Protein AF-A0AAQ1SV91-F1 (afdb_monomer)

Solvent-accessible surface area (backbone atoms only — not comparable to full-atom values): 17313 Å² total; per-residue (Å²): 134,85,79,77,82,72,74,64,71,85,60,53,56,64,49,52,52,48,54,51,50,51,53,49,47,46,50,62,54,36,68,73,38,72,86,43,64,68,60,45,52,54,50,52,50,51,52,52,51,48,51,53,51,47,49,52,59,77,58,44,60,65,64,49,72,47,78,49,74,42,60,30,44,36,39,36,35,86,90,54,45,48,48,70,43,46,67,42,98,65,75,50,65,47,52,71,77,38,30,65,57,50,19,52,24,26,50,55,44,40,50,73,67,35,87,89,74,72,95,57,84,48,81,66,42,70,67,44,66,64,48,48,43,42,23,49,46,34,44,50,52,51,46,51,54,41,36,36,30,59,78,54,22,23,70,79,54,47,74,41,83,50,96,94,39,77,46,74,52,63,48,44,47,80,88,61,34,78,80,35,26,62,47,40,32,65,53,51,42,61,59,57,48,83,48,56,76,71,73,62,66,63,81,52,82,94,51,50,57,21,37,29,38,57,49,70,47,45,83,48,61,63,87,76,34,40,35,42,37,35,84,48,38,39,42,32,36,33,68,48,65,52,91,60,74,48,58,29,42,81,44,75,42,98,86,74,47,77,43,75,44,79,78,71,102,82,60,39,42,30,41,44,31,31,43,40,36,42,37,37,38,38,35,95,35,66,88,43,88,62,41,63,60,54,54,52,44,53,52,51,50,53,50,48,50,43,42,56,32,71

Nearest PDB structures (foldseek):
  4ktp-assembly1_B  TM=2.251E-01  e=5.579E-01  [Bacillus] selenitireducens MLS10
  9gs9-assembly1_A  TM=1.435E-01  e=1.182E+00  Pseudoalteromonas
  3pfo-assembly1_B  TM=3.142E-01  e=9.457E+00  Rhodopseudomonas palustris CGA009

Mean predicted aligned error: 13.84 Å

Organism: NCBI:txid2078786

pLDDT: mean 73.51, std 16.71, range [27.75, 96.88]

Sequence (310 aa):
MKSIFLPPMPFLLPLFAILIGIAWACYEIVVKNLNSKDIAFSFAALAAAFVMFYLNVCLGLEEKKKEESIKLHMTISNDCVIDVFSLLPFKSKFIIFNREALSLACIQTLAKYSDGSKVLIPENALNEDDGLADATKFFLLNCIFGYWLDDYADWQMKKKLYKGSYLSSFRNSKDDKSDDTFISKDEIDRVIGNFGKGFSLSDKVRMTKGLTLPPNTTLSMSGDKVSLENPFVKFEFSIDVANSLEVAYPEVCKDGKVMFHLGHEHSNLNYEANIDITITMKRERQGSIEYAKYEEWTNRLVEFFKSGFE

Foldseek 3Di:
DDPPPDDPPVVVVVVVVVVVVLVVCCCVQCVVPVVDVVSNVVSVVVVVVVVVVVCCVVLVLPWDKDKDKAKWKWWQAPVQFIDTDFLDPDAQPLCVVCRVQLSVQLLVQLVVQPDPDDSGSPPVSLVPVPSNQLSVLLSVLCSLQSSCQQPVQELPWDWDDDPNDTDTDHPQDPVSLVQWDWQFQVNSCVQSVVSGPRDGPCPDPNTRRTHGHGHQWDWHDDPQKTWTDDPFKIKIKGKAWDSPFAQWAWDQDPVRDTDTHHDDDRGITMTMIMIMMMMITDSVCPPPPCNVSVVVSVVVSVVVCNRNGD

Radius of gyration: 27.59 Å; Cα contacts (8 Å, |Δi|>4): 447; chains: 1; bounding box: 68×48×82 Å

Structure (mmCIF, N/CA/C/O backbone):
data_AF-A0AAQ1SV91-F1
#
_entry.id   AF-A0AAQ1SV91-F1
#
loop_
_atom_site.group_PDB
_atom_site.id
_atom_site.type_symbol
_atom_site.label_atom_id
_atom_site.label_alt_id
_atom_site.label_comp_id
_atom_site.label_asym_id
_atom_site.label_entity_id
_atom_site.label_seq_id
_atom_site.pdbx_PDB_ins_code
_atom_site.Cartn_x
_atom_site.Cartn_y
_atom_site.Cartn_z
_atom_site.occupancy
_atom_site.B_iso_or_equiv
_atom_site.auth_seq_id
_atom_site.auth_comp_id
_atom_site.auth_asym_id
_atom_site.auth_atom_id
_atom_site.pdbx_PDB_model_num
ATOM 1 N N . MET A 1 1 ? -9.765 -19.114 22.087 1.00 32.84 1 MET A N 1
ATOM 2 C CA . MET A 1 1 ? -9.812 -18.670 23.499 1.00 32.84 1 MET A CA 1
ATOM 3 C C . MET A 1 1 ? -9.292 -17.244 23.547 1.00 32.84 1 MET A C 1
ATOM 5 O O . MET A 1 1 ? -8.138 -17.038 23.209 1.00 32.84 1 MET A O 1
ATOM 9 N N . LYS A 1 2 ? -10.151 -16.261 23.847 1.00 29.36 2 LYS A N 1
ATOM 10 C CA . LYS A 1 2 ? -9.746 -14.853 23.976 1.00 29.36 2 LYS A CA 1
ATOM 11 C C . LYS A 1 2 ? -9.000 -14.690 25.302 1.00 29.36 2 LYS A C 1
ATOM 13 O O . LYS A 1 2 ? -9.603 -14.907 26.349 1.00 29.36 2 LYS A O 1
ATOM 18 N N . SER A 1 3 ? -7.716 -14.339 25.261 1.00 27.75 3 SER A N 1
ATOM 19 C CA . SER A 1 3 ? -7.005 -13.876 26.453 1.00 27.75 3 SER A CA 1
ATOM 20 C C . SER A 1 3 ? -7.588 -12.521 26.839 1.00 27.75 3 SER A C 1
ATOM 22 O O . SER A 1 3 ? -7.429 -11.536 26.118 1.00 27.75 3 SER A O 1
ATOM 24 N N . ILE A 1 4 ? -8.314 -12.489 27.951 1.00 34.78 4 ILE A N 1
ATOM 25 C CA . ILE A 1 4 ? -8.696 -11.248 28.615 1.00 34.78 4 ILE A CA 1
ATOM 26 C C . ILE A 1 4 ? -7.380 -10.596 29.035 1.00 34.78 4 ILE A C 1
ATOM 28 O O . ILE A 1 4 ? -6.639 -11.163 29.836 1.00 34.78 4 ILE A O 1
ATOM 32 N N . PHE A 1 5 ? -7.056 -9.458 28.426 1.00 38.19 5 PHE A N 1
ATOM 33 C CA . PHE A 1 5 ? -5.897 -8.658 28.795 1.00 38.19 5 PHE A CA 1
ATOM 34 C C . PHE A 1 5 ? -6.179 -8.105 30.198 1.00 38.19 5 PHE A C 1
ATOM 36 O O . PHE A 1 5 ? -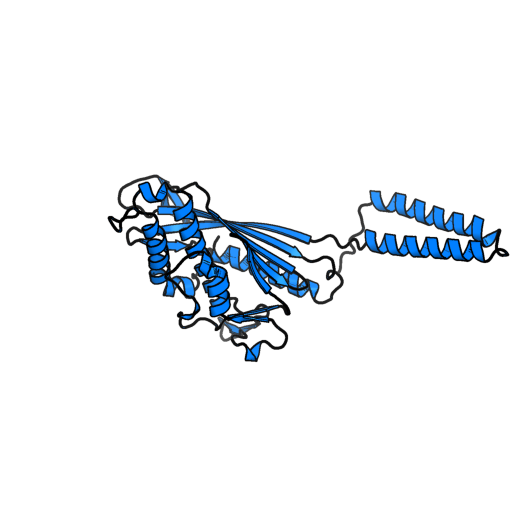6.915 -7.136 30.364 1.00 38.19 5 PHE A O 1
ATOM 43 N N . LEU A 1 6 ? -5.698 -8.805 31.226 1.00 40.69 6 LEU A N 1
ATOM 44 C CA . LEU A 1 6 ? -5.700 -8.289 32.588 1.00 40.69 6 LEU A CA 1
ATOM 45 C C . LEU A 1 6 ? -4.710 -7.118 32.617 1.00 40.69 6 LEU A C 1
ATOM 47 O O . LEU A 1 6 ? -3.558 -7.309 32.220 1.00 40.69 6 LEU A O 1
ATOM 51 N N . PRO A 1 7 ? -5.128 -5.915 33.049 1.00 44.69 7 PRO A N 1
ATOM 52 C CA . PRO A 1 7 ? -4.202 -4.805 33.201 1.00 44.69 7 PRO A CA 1
ATOM 53 C C . PRO A 1 7 ? -3.078 -5.207 34.172 1.00 44.69 7 PRO A C 1
ATOM 55 O O . PRO A 1 7 ? -3.299 -6.042 35.057 1.00 44.69 7 PRO A O 1
ATOM 58 N N . PRO A 1 8 ? -1.867 -4.645 34.026 1.00 46.38 8 PRO A N 1
ATOM 59 C CA . PRO A 1 8 ? -0.744 -4.990 34.886 1.00 46.38 8 PRO A CA 1
ATOM 60 C C . PRO A 1 8 ? -1.126 -4.803 36.366 1.00 46.38 8 PRO A C 1
ATOM 62 O O . PRO A 1 8 ? -1.661 -3.765 36.750 1.00 46.38 8 PRO A O 1
ATOM 65 N N . MET A 1 9 ? -0.829 -5.810 37.200 1.00 48.88 9 MET A N 1
ATOM 66 C CA . MET A 1 9 ? -1.046 -5.852 38.663 1.00 48.88 9 MET A CA 1
ATOM 67 C C . MET A 1 9 ? -0.896 -4.512 39.424 1.00 48.88 9 MET A C 1
ATOM 69 O O . MET A 1 9 ? -1.748 -4.243 40.275 1.00 48.88 9 MET A O 1
ATOM 73 N N . PRO A 1 10 ? 0.100 -3.637 39.150 1.00 51.91 10 PRO A N 1
ATOM 74 C CA . PRO A 1 10 ? 0.213 -2.339 39.829 1.00 51.91 10 PRO A CA 1
ATOM 75 C C . PRO A 1 10 ? -0.965 -1.368 39.609 1.00 51.91 10 PRO A C 1
ATOM 77 O O . PRO A 1 10 ? -1.131 -0.450 40.406 1.00 51.91 10 PRO A O 1
ATOM 80 N N . PHE A 1 11 ? -1.808 -1.567 38.590 1.00 54.25 11 PHE A N 1
ATOM 81 C CA . PHE A 1 11 ? -2.983 -0.723 38.316 1.00 54.25 11 PHE A CA 1
ATOM 82 C C . PHE A 1 11 ? -4.257 -1.179 39.048 1.00 54.25 11 PHE A C 1
ATOM 84 O O . PHE A 1 11 ? -5.131 -0.366 39.342 1.00 54.25 11 PHE A O 1
ATOM 91 N N . LEU A 1 12 ? -4.375 -2.472 39.371 1.00 57.78 12 LEU A N 1
ATOM 92 C CA . LEU A 1 12 ? -5.574 -3.042 40.004 1.00 57.78 12 LEU A CA 1
ATOM 93 C C . LEU A 1 12 ? -5.696 -2.654 41.482 1.00 57.78 12 LEU A C 1
ATOM 95 O O . LEU A 1 12 ? -6.795 -2.444 41.987 1.00 57.78 12 LEU A O 1
ATOM 99 N N . LEU A 1 13 ? -4.567 -2.530 42.176 1.00 64.12 13 LEU A N 1
ATOM 100 C CA . LEU A 1 13 ? -4.508 -2.256 43.611 1.00 64.12 13 LEU A CA 1
ATOM 101 C C . LEU A 1 13 ? -5.056 -0.865 44.007 1.00 64.12 13 LEU A C 1
ATOM 103 O O . LEU A 1 13 ? -5.928 -0.812 44.880 1.00 64.12 13 LEU A O 1
ATOM 107 N N . PRO A 1 14 ? -4.656 0.254 43.362 1.00 67.44 14 PRO A N 1
ATOM 108 C CA . PRO A 1 14 ? -5.281 1.555 43.615 1.00 67.44 14 PRO A CA 1
ATOM 109 C C . PRO A 1 14 ? -6.756 1.583 43.190 1.00 67.44 14 PRO A C 1
ATOM 111 O O . PRO A 1 14 ? -7.565 2.261 43.819 1.00 67.44 14 PRO A O 1
ATOM 114 N N . LEU A 1 15 ? -7.141 0.801 42.179 1.00 64.00 15 LEU A N 1
ATOM 115 C CA . LEU A 1 15 ? -8.523 0.717 41.715 1.00 64.00 15 LEU A CA 1
ATOM 116 C C . LEU A 1 15 ? -9.452 0.046 42.737 1.00 64.00 15 LEU A C 1
ATOM 118 O O . LEU A 1 15 ? -10.528 0.564 43.034 1.00 64.00 15 LEU A O 1
ATOM 122 N N . PHE A 1 16 ? -9.024 -1.081 43.312 1.00 71.31 16 PHE A N 1
ATOM 123 C CA . PHE A 1 16 ? -9.746 -1.743 44.400 1.00 71.31 16 PHE A CA 1
ATOM 124 C C . PHE A 1 16 ? -9.859 -0.836 45.625 1.00 71.31 16 PHE A C 1
ATOM 126 O O . PHE A 1 16 ? -10.928 -0.768 46.226 1.00 71.31 16 PHE A O 1
ATOM 133 N N . ALA A 1 17 ? -8.802 -0.091 45.959 1.00 74.38 17 ALA A N 1
ATOM 134 C CA . ALA A 1 17 ? -8.839 0.880 47.050 1.00 74.38 17 ALA A CA 1
ATOM 135 C C . ALA A 1 17 ? -9.876 1.992 46.803 1.00 74.38 17 ALA A C 1
ATOM 137 O O . ALA A 1 17 ? -10.620 2.344 47.718 1.00 74.38 17 ALA A O 1
ATOM 138 N N . ILE A 1 18 ? -9.988 2.497 45.568 1.00 74.12 18 ILE A N 1
ATOM 139 C CA . ILE A 1 18 ? -10.999 3.500 45.200 1.00 74.12 18 ILE A CA 1
ATOM 140 C C . ILE A 1 18 ? -12.412 2.906 45.234 1.00 74.12 18 ILE A C 1
ATOM 142 O O . ILE A 1 18 ? -13.310 3.532 45.787 1.00 74.12 18 ILE A O 1
ATOM 146 N N . LEU A 1 19 ? -12.628 1.694 44.712 1.00 74.38 19 LEU A N 1
ATOM 147 C CA . LEU A 1 19 ? -13.938 1.025 44.754 1.00 74.38 19 LEU A CA 1
ATOM 148 C C . LEU A 1 19 ? -14.402 0.748 46.188 1.00 74.38 19 LEU A C 1
ATOM 150 O O . LEU A 1 19 ? -15.566 0.982 46.512 1.00 74.38 19 LEU A O 1
ATOM 154 N N . ILE A 1 20 ? -13.494 0.302 47.057 1.00 77.62 20 ILE A N 1
ATOM 155 C CA . ILE A 1 20 ? -13.762 0.123 48.489 1.00 77.62 20 ILE A CA 1
ATOM 156 C C . ILE A 1 20 ? -14.054 1.477 49.140 1.00 77.62 20 ILE A C 1
ATOM 158 O O . ILE A 1 20 ? -15.008 1.584 49.906 1.00 77.62 20 ILE A O 1
ATOM 162 N N . GLY A 1 21 ? -13.297 2.523 48.797 1.00 77.75 21 GLY A N 1
ATOM 163 C CA . GLY A 1 21 ? -13.539 3.888 49.264 1.00 77.75 21 GLY A CA 1
ATOM 164 C C . GLY A 1 21 ? -14.914 4.422 48.856 1.00 77.75 21 GLY A C 1
ATOM 165 O O . GLY A 1 21 ? -15.621 4.981 49.691 1.00 77.75 21 GLY A O 1
ATOM 166 N N . ILE A 1 22 ? -15.340 4.188 47.612 1.00 75.44 22 ILE A N 1
ATOM 167 C CA . ILE A 1 22 ? -16.676 4.548 47.113 1.00 75.44 22 ILE A CA 1
ATOM 168 C C . ILE A 1 22 ? -17.749 3.735 47.843 1.00 75.44 22 ILE A C 1
ATOM 170 O O . ILE A 1 22 ? -18.729 4.312 48.300 1.00 75.44 22 ILE A O 1
ATOM 174 N N . ALA A 1 23 ? -17.581 2.421 48.007 1.00 72.94 23 ALA A N 1
ATOM 175 C CA . ALA A 1 23 ? -18.541 1.584 48.730 1.00 72.94 23 ALA A CA 1
ATOM 176 C C . ALA A 1 23 ? -18.684 2.009 50.203 1.00 72.94 23 ALA A C 1
ATOM 178 O O . ALA A 1 23 ? -19.795 2.068 50.733 1.00 72.94 23 ALA A O 1
ATOM 179 N N . TRP A 1 24 ? -17.572 2.364 50.845 1.00 77.38 24 TRP A N 1
ATOM 180 C CA . TRP A 1 24 ? -17.547 2.848 52.220 1.00 77.38 24 TRP A CA 1
ATOM 181 C C . TRP A 1 24 ? -18.188 4.234 52.352 1.00 77.38 24 TRP A C 1
ATOM 183 O O . TRP A 1 24 ? -19.030 4.439 53.224 1.00 77.38 24 TRP A O 1
ATOM 193 N N . ALA A 1 25 ? -17.889 5.151 51.428 1.00 69.50 25 ALA A N 1
ATOM 194 C CA . ALA A 1 25 ? -18.552 6.450 51.335 1.00 69.50 25 ALA A CA 1
ATOM 195 C C . ALA A 1 25 ? -20.061 6.307 51.075 1.00 69.50 25 ALA A C 1
ATOM 197 O O . ALA A 1 25 ? -20.854 7.036 51.661 1.00 69.50 25 ALA A O 1
ATOM 198 N N . CYS A 1 26 ? -20.472 5.333 50.259 1.00 66.94 26 CYS A N 1
ATOM 199 C CA . CYS A 1 26 ? -21.875 5.015 49.994 1.00 66.94 26 CYS A CA 1
ATOM 200 C C . CYS A 1 26 ? -22.596 4.581 51.280 1.00 66.94 26 CYS A C 1
ATOM 202 O O . CYS A 1 26 ? -23.669 5.091 51.599 1.00 66.94 26 CYS A O 1
ATOM 204 N N . TYR A 1 27 ? -21.976 3.694 52.064 1.00 68.25 27 TYR A N 1
ATOM 205 C CA . TYR A 1 27 ? -22.509 3.261 53.356 1.00 68.25 27 TYR A CA 1
ATOM 206 C C . TYR A 1 27 ? -22.605 4.425 54.355 1.00 68.25 27 TYR A C 1
ATOM 208 O O . TYR A 1 27 ? -23.660 4.659 54.938 1.00 68.25 27 TYR A O 1
ATOM 216 N N . GLU A 1 28 ? -21.538 5.203 54.521 1.00 71.56 28 GLU A N 1
ATOM 217 C CA . GLU A 1 28 ? -21.496 6.295 55.500 1.00 71.56 28 GLU A CA 1
ATOM 218 C C . GLU A 1 28 ? -22.405 7.476 55.137 1.00 71.56 28 GLU A C 1
ATOM 220 O O . GLU A 1 28 ? -23.044 8.053 56.014 1.00 71.56 28 GLU A O 1
ATOM 225 N N . ILE A 1 29 ? -22.507 7.828 53.855 1.00 65.69 29 ILE A N 1
ATOM 226 C CA . ILE A 1 29 ? -23.248 9.012 53.413 1.00 65.69 29 ILE A CA 1
ATOM 227 C C . ILE A 1 29 ? -24.713 8.679 53.134 1.00 65.69 29 ILE A C 1
ATOM 229 O O . ILE A 1 29 ? -25.588 9.418 53.581 1.00 65.69 29 ILE A O 1
ATOM 233 N N . VAL A 1 30 ? -25.008 7.583 52.428 1.00 62.97 30 VAL A N 1
ATOM 234 C CA . VAL A 1 30 ? -26.374 7.278 51.972 1.00 62.97 30 VAL A CA 1
ATOM 235 C C . VAL A 1 30 ? -27.178 6.569 53.058 1.00 62.97 30 VAL A C 1
ATOM 237 O O . VAL A 1 30 ? -28.307 6.972 53.319 1.00 62.97 30 VAL A O 1
ATOM 240 N N . VAL A 1 31 ? -26.612 5.568 53.746 1.00 64.19 31 VAL A N 1
ATOM 241 C CA . VAL A 1 31 ? -27.356 4.789 54.762 1.00 64.19 31 VAL A CA 1
ATOM 242 C C . VAL A 1 31 ? -27.627 5.625 56.013 1.00 64.19 31 VAL A C 1
ATOM 244 O O . VAL A 1 31 ? -28.718 5.546 56.575 1.00 64.19 31 VAL A O 1
ATOM 247 N N . LYS A 1 32 ? -26.686 6.482 56.429 1.00 67.12 32 LYS A N 1
ATOM 248 C CA . LYS A 1 32 ? -26.892 7.365 57.591 1.00 67.12 32 LYS A CA 1
ATOM 249 C C . LYS A 1 32 ? -27.739 8.605 57.285 1.00 67.12 32 LYS A C 1
ATOM 251 O O . LYS A 1 32 ? -28.284 9.184 58.218 1.00 67.12 32 LYS A O 1
ATOM 256 N N . ASN A 1 33 ? -27.902 8.987 56.013 1.00 64.81 33 ASN A N 1
ATOM 257 C CA . ASN A 1 33 ? -28.696 10.155 55.599 1.00 64.81 33 ASN A CA 1
ATOM 258 C C . ASN A 1 33 ? -29.851 9.798 54.648 1.00 64.81 33 ASN A C 1
ATOM 260 O O . ASN A 1 33 ? -30.216 10.606 53.796 1.00 64.81 33 ASN A O 1
ATOM 264 N N . LEU A 1 34 ? -30.470 8.622 54.821 1.00 59.84 34 LEU A N 1
ATOM 265 C CA . LEU A 1 34 ? -31.587 8.109 54.004 1.00 59.84 34 LEU A CA 1
ATOM 266 C C . LEU A 1 34 ? -32.769 9.090 53.831 1.00 59.84 34 LEU A C 1
ATOM 268 O O . LEU A 1 34 ? -33.522 8.979 52.867 1.00 59.84 34 LEU A O 1
ATOM 272 N N . ASN A 1 35 ? -32.919 10.071 54.727 1.00 60.66 35 ASN A N 1
ATOM 273 C CA . ASN A 1 35 ? -33.948 11.112 54.636 1.00 60.66 35 ASN A CA 1
ATOM 274 C C . ASN A 1 35 ? -33.603 12.283 53.696 1.00 60.66 35 ASN A C 1
ATOM 276 O O . ASN A 1 35 ? -34.489 13.078 53.385 1.00 60.66 35 ASN A O 1
ATOM 280 N N . SER A 1 36 ? -32.360 12.405 53.224 1.00 66.56 36 SER A N 1
ATOM 281 C CA . SER A 1 36 ? -31.918 13.510 52.366 1.00 66.56 36 SER A CA 1
ATOM 282 C C . SER A 1 36 ? -31.723 13.034 50.926 1.00 66.56 36 SER A C 1
ATOM 284 O O . SER A 1 36 ? -30.657 12.557 50.532 1.00 66.56 36 SER A O 1
ATOM 286 N N . LYS A 1 37 ? -32.795 13.134 50.131 1.00 64.75 37 LYS A N 1
ATOM 287 C CA . LYS A 1 37 ? -32.853 12.631 48.745 1.00 64.75 37 LYS A CA 1
ATOM 288 C C . LYS A 1 37 ? -31.759 13.228 47.850 1.00 64.75 37 LYS A C 1
ATOM 290 O O . LYS A 1 37 ? -31.192 12.507 47.033 1.00 64.75 37 LYS A O 1
ATOM 295 N N . ASP A 1 38 ? -31.411 14.497 48.050 1.00 68.94 38 ASP A N 1
ATOM 296 C CA . ASP A 1 38 ? -30.420 15.209 47.230 1.00 68.94 38 ASP A CA 1
ATOM 297 C C . ASP A 1 38 ? -29.003 14.633 47.377 1.00 68.94 38 ASP A C 1
ATOM 299 O O . ASP A 1 38 ? -28.237 14.574 46.410 1.00 68.94 38 ASP A O 1
ATOM 303 N N . ILE A 1 39 ? -28.670 14.136 48.572 1.00 69.38 39 ILE A N 1
ATOM 304 C CA . ILE A 1 39 ? -27.376 13.510 48.864 1.00 69.38 39 ILE A CA 1
ATOM 305 C C . ILE A 1 39 ? -27.267 12.160 48.146 1.00 69.38 39 ILE A C 1
ATOM 307 O O . ILE A 1 39 ? -26.249 11.870 47.514 1.00 69.38 39 ILE A O 1
ATOM 311 N N . ALA A 1 40 ? -28.331 11.354 48.186 1.00 68.56 40 ALA A N 1
ATOM 312 C CA . ALA A 1 40 ? -28.371 10.061 47.508 1.00 68.56 40 ALA A CA 1
ATOM 313 C C . ALA A 1 40 ? -28.277 10.208 45.976 1.00 68.56 40 ALA A C 1
ATOM 315 O O . ALA A 1 40 ? -27.521 9.474 45.337 1.00 68.56 40 ALA A O 1
ATOM 316 N N . PHE A 1 41 ? -28.979 11.184 45.386 1.00 70.31 41 PHE A N 1
ATOM 317 C CA . PHE A 1 41 ? -28.903 11.459 43.945 1.00 70.31 41 PHE A CA 1
ATOM 318 C C . PHE A 1 41 ? -27.523 11.962 43.508 1.00 70.31 41 PHE A C 1
ATOM 320 O O . PHE A 1 41 ? -26.987 11.478 42.510 1.00 70.31 41 PHE A O 1
ATOM 327 N N . SER A 1 42 ? -26.917 12.880 44.267 1.00 75.62 42 SER A N 1
ATOM 328 C CA . SER A 1 42 ? -25.574 13.399 43.968 1.00 75.62 42 SER A CA 1
ATOM 329 C C . SER A 1 42 ? -24.512 12.298 44.031 1.00 75.62 42 SER A C 1
ATOM 331 O O . SER A 1 42 ? -23.625 12.228 43.180 1.00 75.62 42 SER A O 1
ATOM 333 N N . PHE A 1 43 ? -24.631 11.387 45.001 1.00 74.50 43 PHE A N 1
ATOM 334 C CA . PHE A 1 43 ? -23.734 10.243 45.125 1.00 74.50 43 PHE A CA 1
ATOM 335 C C . PHE A 1 43 ? -23.914 9.230 43.983 1.00 74.50 43 PHE A C 1
ATOM 337 O O . PHE A 1 43 ? -22.930 8.762 43.409 1.00 74.50 43 PHE A O 1
ATOM 344 N N . ALA A 1 44 ? -25.157 8.922 43.601 1.00 74.56 44 ALA A N 1
ATOM 345 C CA . ALA A 1 44 ? -25.438 8.046 42.463 1.00 74.56 44 ALA A CA 1
ATOM 346 C C . ALA A 1 44 ? -24.872 8.613 41.147 1.00 74.56 44 ALA A C 1
ATOM 348 O O . ALA A 1 44 ? -24.297 7.868 40.352 1.00 74.56 44 ALA A O 1
ATOM 349 N N . ALA A 1 45 ? -24.969 9.930 40.942 1.00 79.62 45 ALA A N 1
ATOM 350 C CA . ALA A 1 45 ? -24.369 10.606 39.793 1.00 79.62 45 ALA A CA 1
ATOM 351 C C . ALA A 1 45 ? -22.834 10.502 39.793 1.00 79.62 45 ALA A C 1
ATOM 353 O O . ALA A 1 45 ? -22.240 10.209 38.755 1.00 79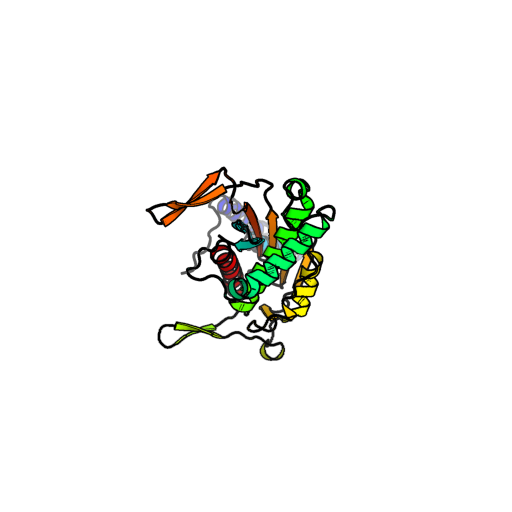.62 45 ALA A O 1
ATOM 354 N N . LEU A 1 46 ? -22.191 10.672 40.953 1.00 81.31 46 LEU A N 1
ATOM 355 C CA . LEU A 1 46 ? -20.742 10.511 41.102 1.00 81.31 46 LEU A CA 1
ATOM 356 C C . LEU A 1 46 ? -20.290 9.078 40.784 1.00 81.31 46 LEU A C 1
ATOM 358 O O . LEU A 1 46 ? -19.320 8.884 40.051 1.00 81.31 46 LEU A O 1
ATOM 362 N N . ALA A 1 47 ? -21.014 8.073 41.283 1.00 78.44 47 ALA A N 1
ATOM 363 C CA . ALA A 1 47 ? -20.732 6.670 40.995 1.00 78.44 47 ALA A CA 1
ATOM 364 C C . ALA A 1 47 ? -20.884 6.354 39.496 1.00 78.44 47 ALA A C 1
ATOM 366 O O . ALA A 1 47 ? -20.016 5.705 38.914 1.00 78.44 47 ALA A O 1
ATOM 367 N N . ALA A 1 48 ? -21.939 6.857 38.847 1.00 80.31 48 ALA A N 1
ATOM 368 C CA . ALA A 1 48 ? -22.143 6.692 37.408 1.00 80.31 48 ALA A CA 1
ATOM 369 C C . ALA A 1 48 ? -21.031 7.363 36.581 1.00 80.31 48 ALA A C 1
ATOM 371 O O . ALA A 1 48 ? -20.503 6.752 35.651 1.00 80.31 48 ALA A O 1
ATOM 372 N N . ALA A 1 49 ? -20.629 8.586 36.942 1.00 83.44 49 ALA A N 1
ATOM 373 C CA . ALA A 1 49 ? -19.522 9.290 36.297 1.00 83.44 49 ALA A CA 1
ATOM 374 C C . ALA A 1 49 ? -18.196 8.528 36.448 1.00 83.44 49 ALA A C 1
ATOM 376 O O . ALA A 1 49 ? -17.444 8.403 35.483 1.00 83.44 49 ALA A O 1
ATOM 377 N N . PHE A 1 50 ? -17.939 7.958 37.629 1.00 80.81 50 PHE A N 1
ATOM 378 C CA . PHE A 1 50 ? -16.754 7.140 37.873 1.00 80.81 50 PHE A CA 1
ATOM 379 C C . PHE A 1 50 ? -16.753 5.863 37.029 1.00 80.81 50 PHE A C 1
ATOM 381 O O . PHE A 1 50 ? -15.740 5.548 36.415 1.00 80.81 50 PHE A O 1
ATOM 388 N N . VAL A 1 51 ? -17.884 5.155 36.933 1.00 78.88 51 VAL A N 1
ATOM 389 C CA . VAL A 1 51 ? -18.015 3.964 36.073 1.00 78.88 51 VAL A CA 1
ATOM 390 C C . VAL A 1 51 ? -17.802 4.321 34.603 1.00 78.88 51 VAL A C 1
ATOM 392 O O . VAL A 1 51 ? -17.091 3.604 33.905 1.00 78.88 51 VAL A O 1
ATOM 395 N N . MET A 1 52 ? -18.355 5.441 34.132 1.00 77.25 52 MET A N 1
ATOM 396 C CA . MET A 1 52 ? -18.147 5.916 32.760 1.00 77.25 52 MET A CA 1
ATOM 397 C C . MET A 1 52 ? -16.682 6.267 32.491 1.00 77.25 52 MET A C 1
ATOM 399 O O . MET A 1 52 ? -16.132 5.857 31.472 1.00 77.25 52 MET A O 1
ATOM 403 N N . PHE A 1 53 ? -16.025 6.976 33.410 1.00 77.94 53 PHE A N 1
ATOM 404 C CA . PHE A 1 53 ? -14.603 7.295 33.298 1.00 77.94 53 PHE A CA 1
ATOM 405 C C . PHE A 1 53 ? -13.738 6.031 33.351 1.00 77.94 53 PHE A C 1
ATOM 407 O O . PHE A 1 53 ? -12.813 5.885 32.562 1.00 77.94 53 PHE A O 1
ATOM 414 N N . TYR A 1 54 ? -14.076 5.081 34.221 1.00 71.94 54 TYR A N 1
ATOM 415 C CA . TYR A 1 54 ? -13.402 3.793 34.329 1.00 71.94 54 TYR A CA 1
ATOM 416 C C . TYR A 1 54 ? -13.532 2.967 33.053 1.00 71.94 54 TYR A C 1
ATOM 418 O O . TYR A 1 54 ? -12.529 2.476 32.548 1.00 71.94 54 TYR A O 1
ATOM 426 N N . LEU A 1 55 ? -14.739 2.849 32.497 1.00 69.25 55 LEU A N 1
ATOM 427 C CA . LEU A 1 55 ? -14.944 2.203 31.205 1.00 69.25 55 LEU A CA 1
ATOM 428 C C . LEU A 1 55 ? -14.135 2.913 30.124 1.00 69.25 55 LEU A C 1
ATOM 430 O O . LEU A 1 55 ? -13.499 2.242 29.327 1.00 69.25 55 LEU A O 1
ATOM 434 N N . ASN A 1 56 ? -14.074 4.242 30.139 1.00 69.94 56 ASN A N 1
ATOM 435 C CA . ASN A 1 56 ? -13.273 5.004 29.187 1.00 69.94 56 ASN A CA 1
ATOM 436 C C . ASN A 1 56 ? -11.753 4.826 29.372 1.00 69.94 56 ASN A C 1
ATOM 438 O O . ASN A 1 56 ? -11.024 4.922 28.399 1.00 69.94 56 ASN A O 1
ATOM 442 N N . VAL A 1 57 ? -11.258 4.565 30.587 1.00 68.31 57 VAL A N 1
ATOM 443 C CA . VAL A 1 57 ? -9.828 4.319 30.862 1.00 68.31 57 VAL A CA 1
ATOM 444 C C . VAL A 1 57 ? -9.448 2.860 30.604 1.00 68.31 57 VAL A C 1
ATOM 446 O O . VAL A 1 57 ? -8.441 2.593 29.962 1.00 68.31 57 VAL A O 1
ATOM 449 N N . CYS A 1 58 ? -10.247 1.898 31.070 1.00 59.81 58 CYS A N 1
ATOM 450 C CA . CYS A 1 58 ? -9.974 0.466 30.906 1.00 59.81 58 CYS A CA 1
ATOM 451 C C . CYS A 1 58 ? -10.312 -0.065 29.517 1.00 59.81 58 CYS A C 1
ATOM 453 O O . CYS A 1 58 ? -9.654 -0.989 29.050 1.00 59.81 58 CYS A O 1
ATOM 455 N N . LEU A 1 59 ? -11.311 0.514 28.854 1.00 59.81 59 LEU A N 1
ATOM 456 C CA . LEU A 1 59 ? -11.500 0.354 27.414 1.00 59.81 59 LEU A CA 1
ATOM 457 C C . LEU A 1 59 ? -10.758 1.439 26.646 1.00 59.81 59 LEU A C 1
ATOM 459 O O . LEU A 1 59 ? -11.035 1.558 25.460 1.00 59.81 59 LEU A O 1
ATOM 463 N N . GLY A 1 60 ? -9.885 2.216 27.313 1.00 55.56 60 GLY A N 1
ATOM 464 C CA . GLY A 1 60 ? -9.081 3.294 26.749 1.00 55.56 60 GLY A CA 1
ATOM 465 C C . GLY A 1 60 ? -8.631 2.907 25.366 1.00 55.56 60 GLY A C 1
ATOM 466 O O . GLY A 1 60 ? -7.753 2.064 25.202 1.00 55.56 60 GLY A O 1
ATOM 467 N N . LEU A 1 61 ? -9.355 3.447 24.386 1.00 59.94 61 LEU A N 1
ATOM 468 C CA . LEU A 1 61 ? -9.235 3.055 22.999 1.00 59.94 61 LEU A CA 1
ATOM 469 C C . LEU A 1 61 ? -7.941 3.720 22.531 1.00 59.94 61 LEU A C 1
ATOM 471 O O . LEU A 1 61 ? -7.944 4.852 22.046 1.00 59.94 61 LEU A O 1
ATOM 475 N N . GLU A 1 62 ? -6.810 3.085 22.818 1.00 65.94 62 GLU A N 1
ATOM 476 C CA . GLU A 1 62 ? -5.515 3.562 22.366 1.00 65.94 62 GLU A CA 1
ATOM 477 C C . GLU A 1 62 ? -5.470 3.384 20.862 1.00 65.94 62 GLU A C 1
ATOM 479 O O . GLU A 1 62 ? -5.735 2.302 20.337 1.00 65.94 62 GLU A O 1
ATOM 484 N N . GLU A 1 63 ? -5.166 4.463 20.155 1.00 75.44 63 GLU A N 1
ATOM 485 C CA . GLU A 1 63 ? -4.942 4.390 18.725 1.00 75.44 63 GLU A CA 1
ATOM 486 C C . GLU A 1 63 ? -3.772 3.435 18.472 1.00 75.44 63 GLU A C 1
ATOM 488 O O . GLU A 1 63 ? -2.649 3.664 18.926 1.00 75.44 63 GLU A O 1
ATOM 493 N N . LYS A 1 64 ? -4.038 2.318 17.786 1.00 84.06 64 LYS A N 1
ATOM 494 C CA . LYS A 1 64 ? -2.972 1.371 17.468 1.00 84.06 64 LYS A CA 1
ATOM 495 C C . LYS A 1 64 ? -2.229 1.907 16.261 1.00 84.06 64 LYS A C 1
ATOM 497 O O . LYS A 1 64 ? -2.749 1.859 15.144 1.00 84.06 64 LYS A O 1
ATOM 502 N N . LYS A 1 65 ? -1.019 2.394 16.503 1.00 91.62 65 LYS A N 1
ATOM 503 C CA . LYS A 1 65 ? -0.085 2.799 15.461 1.00 91.62 65 LYS A CA 1
ATOM 504 C C . LYS A 1 65 ? 0.924 1.682 15.216 1.00 91.62 65 LYS A C 1
ATOM 506 O O . LYS A 1 65 ? 1.496 1.142 16.161 1.00 91.62 65 LYS A O 1
ATOM 511 N N . LYS A 1 66 ? 1.129 1.335 13.951 1.00 93.12 66 LYS A N 1
ATOM 512 C CA . LYS A 1 66 ? 2.157 0.406 13.485 1.00 93.12 66 LYS A CA 1
ATOM 513 C C . LYS A 1 66 ? 2.990 1.114 12.428 1.00 93.12 66 LYS A C 1
ATOM 515 O O . LYS A 1 66 ? 2.436 1.671 11.486 1.00 93.12 66 LYS A O 1
ATOM 520 N N . GLU A 1 67 ? 4.300 1.084 12.600 1.00 95.25 67 GLU A N 1
ATOM 521 C CA . GLU A 1 67 ? 5.268 1.643 11.662 1.00 95.25 67 GLU A CA 1
ATOM 522 C C . GLU A 1 67 ? 6.149 0.503 11.156 1.00 95.25 67 GLU A C 1
ATOM 524 O O . GLU A 1 67 ? 6.578 -0.350 11.933 1.00 95.25 67 GLU A O 1
ATOM 529 N N . GLU A 1 68 ? 6.364 0.454 9.849 1.00 93.25 68 GLU A N 1
ATOM 530 C CA . GLU A 1 68 ? 7.221 -0.521 9.177 1.00 93.25 68 GLU A CA 1
ATOM 531 C C . GLU A 1 68 ? 8.062 0.239 8.153 1.00 93.25 68 GLU A C 1
ATOM 533 O O . GLU A 1 68 ? 7.547 1.132 7.486 1.00 93.25 68 GLU A O 1
ATOM 538 N N . SER A 1 69 ? 9.331 -0.125 8.008 1.00 91.88 69 SER A N 1
ATOM 539 C CA . SER A 1 69 ? 10.198 0.399 6.953 1.00 91.88 69 SER A CA 1
ATOM 540 C C . SER A 1 69 ? 10.724 -0.785 6.156 1.00 91.88 69 SER A C 1
ATOM 542 O O . SER A 1 69 ? 11.254 -1.738 6.733 1.00 91.88 69 SER A O 1
ATOM 544 N N . ILE A 1 70 ? 10.482 -0.770 4.849 1.00 89.38 70 ILE A N 1
ATOM 545 C CA . ILE A 1 70 ? 10.824 -1.863 3.939 1.00 89.38 70 ILE A CA 1
ATOM 546 C C . ILE A 1 70 ? 11.959 -1.383 3.054 1.00 89.38 70 ILE A C 1
ATOM 548 O O . ILE A 1 70 ? 11.772 -0.470 2.251 1.00 89.38 70 ILE A O 1
ATOM 552 N N . LYS A 1 71 ? 13.124 -2.010 3.209 1.00 86.19 71 LYS A N 1
ATOM 553 C CA . LYS A 1 71 ? 14.281 -1.744 2.361 1.00 86.19 71 LYS A CA 1
ATOM 554 C C . LYS A 1 71 ? 14.027 -2.304 0.976 1.00 86.19 71 LYS A C 1
ATOM 556 O O . LYS A 1 71 ? 13.604 -3.449 0.851 1.00 86.19 71 LYS A O 1
ATOM 561 N N . LEU A 1 72 ? 14.306 -1.502 -0.037 1.00 83.75 72 LEU A N 1
ATOM 562 C CA . LEU A 1 72 ? 14.140 -1.867 -1.429 1.00 83.75 72 LEU A CA 1
ATOM 563 C C . LEU A 1 72 ? 15.447 -1.643 -2.183 1.00 83.75 72 LEU A C 1
ATOM 565 O O . LEU A 1 72 ? 16.161 -0.665 -1.952 1.00 83.75 72 LEU A O 1
ATOM 569 N N . HIS A 1 73 ? 15.727 -2.539 -3.122 1.00 81.56 73 HIS A N 1
ATOM 570 C CA . HIS A 1 73 ? 16.902 -2.458 -3.982 1.00 81.56 73 HIS A CA 1
ATOM 571 C C . HIS A 1 73 ? 16.474 -2.303 -5.439 1.00 81.56 73 HIS A C 1
ATOM 573 O O . HIS A 1 73 ? 15.636 -3.059 -5.940 1.00 81.56 73 HIS A O 1
ATOM 579 N N . MET A 1 74 ? 17.069 -1.339 -6.135 1.00 80.31 74 MET A N 1
ATOM 580 C CA . MET A 1 74 ? 16.859 -1.110 -7.562 1.00 80.31 74 MET A CA 1
ATOM 581 C C . MET A 1 74 ? 18.167 -1.197 -8.327 1.00 80.31 74 MET A C 1
ATOM 583 O O . MET A 1 74 ? 19.215 -0.777 -7.846 1.00 80.31 74 MET A O 1
ATOM 587 N N . THR A 1 75 ? 18.074 -1.677 -9.561 1.00 77.12 75 THR A N 1
ATOM 588 C CA . THR A 1 75 ? 19.182 -1.720 -10.513 1.00 77.12 75 THR A CA 1
ATOM 589 C C . THR A 1 75 ? 18.827 -0.905 -11.745 1.00 77.12 75 THR A C 1
ATOM 591 O O . THR A 1 75 ? 17.772 -1.134 -12.336 1.00 77.12 75 THR A O 1
ATOM 594 N N . ILE A 1 76 ? 19.718 -0.026 -12.189 1.00 73.50 76 ILE A N 1
ATOM 595 C CA . ILE A 1 76 ? 19.663 0.604 -13.508 1.00 73.50 76 ILE A CA 1
ATOM 596 C C . ILE A 1 76 ? 20.754 -0.024 -14.356 1.00 73.50 76 ILE A C 1
ATOM 598 O O . ILE A 1 76 ? 21.935 0.085 -14.047 1.00 73.50 76 ILE A O 1
ATOM 602 N N . SER A 1 77 ? 20.359 -0.709 -15.415 1.00 69.56 77 SER A N 1
ATOM 603 C CA . SER A 1 77 ? 21.293 -1.379 -16.317 1.00 69.56 77 SER A CA 1
ATOM 604 C C . SER A 1 77 ? 21.846 -0.444 -17.392 1.00 69.56 77 SER A C 1
ATOM 606 O O . SER A 1 77 ? 21.348 0.665 -17.582 1.00 69.56 77 SER A O 1
ATOM 608 N N . ASN A 1 78 ? 22.910 -0.864 -18.085 1.00 62.22 78 ASN A N 1
ATOM 609 C CA . ASN A 1 78 ? 23.597 -0.033 -19.088 1.00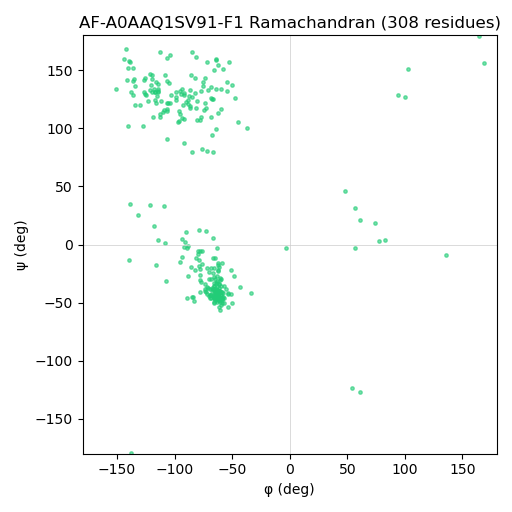 62.22 78 ASN A CA 1
ATOM 610 C C . ASN A 1 78 ? 22.715 0.341 -20.293 1.00 62.22 78 ASN A C 1
ATOM 612 O O . ASN A 1 78 ? 22.923 1.378 -20.917 1.00 62.22 78 ASN A O 1
ATOM 616 N N . ASP A 1 79 ? 21.718 -0.481 -20.622 1.00 63.91 79 ASP A N 1
ATOM 617 C CA . ASP A 1 79 ? 20.654 -0.185 -21.593 1.00 63.91 79 ASP A CA 1
ATOM 618 C C . ASP A 1 79 ? 19.559 0.729 -21.007 1.00 63.91 79 ASP A C 1
ATOM 620 O O . ASP A 1 79 ? 18.502 0.919 -21.608 1.00 63.91 79 ASP A O 1
ATOM 624 N N . CYS A 1 80 ? 19.835 1.328 -19.846 1.00 65.19 80 CYS A N 1
ATOM 625 C CA . CYS A 1 80 ? 18.964 2.194 -19.065 1.00 65.19 80 CYS A CA 1
ATOM 626 C C . CYS A 1 80 ? 17.674 1.507 -18.598 1.00 65.19 80 CYS A C 1
ATOM 628 O O . CYS A 1 80 ? 16.695 2.167 -18.257 1.00 65.19 80 CYS A O 1
ATOM 630 N N . VAL A 1 81 ? 17.640 0.178 -18.538 1.00 70.75 81 VAL A N 1
ATOM 631 C CA . VAL A 1 81 ? 16.479 -0.528 -18.001 1.00 70.75 81 VAL A CA 1
ATOM 632 C C . VAL A 1 81 ? 16.552 -0.526 -16.474 1.00 70.75 81 VAL A C 1
ATOM 634 O O . VAL A 1 81 ? 17.536 -0.977 -15.885 1.00 70.75 81 VAL A O 1
ATOM 637 N N . ILE A 1 82 ? 15.503 -0.010 -15.835 1.00 76.69 82 ILE A N 1
ATOM 638 C CA . ILE A 1 82 ? 15.352 0.029 -14.380 1.00 76.69 82 ILE A CA 1
ATOM 639 C C . ILE A 1 82 ? 14.578 -1.209 -13.941 1.00 76.69 82 ILE A C 1
ATOM 641 O O . ILE A 1 82 ? 13.547 -1.564 -14.523 1.00 76.69 82 ILE A O 1
ATOM 645 N N . ASP A 1 83 ? 15.069 -1.868 -12.902 1.00 80.62 83 ASP A N 1
ATOM 646 C CA . ASP A 1 83 ? 14.426 -3.025 -12.298 1.00 80.62 83 ASP A CA 1
ATOM 647 C C . ASP A 1 83 ? 14.447 -2.922 -10.768 1.00 80.62 83 ASP A C 1
ATOM 649 O O . ASP A 1 83 ? 15.336 -2.294 -10.195 1.00 80.62 83 ASP A O 1
ATOM 653 N N . VAL A 1 84 ? 13.462 -3.539 -10.114 1.00 83.44 84 VAL A N 1
ATOM 654 C CA . VAL A 1 84 ? 13.343 -3.599 -8.648 1.00 83.44 84 VAL A CA 1
ATOM 655 C C . VAL A 1 84 ? 13.495 -5.041 -8.196 1.00 83.44 84 VAL A C 1
ATOM 657 O O . VAL A 1 84 ? 12.965 -5.957 -8.836 1.00 83.44 84 VAL A O 1
ATOM 660 N N . PHE A 1 85 ? 14.232 -5.259 -7.115 1.00 79.00 85 PHE A N 1
ATOM 661 C CA . PHE A 1 85 ? 14.321 -6.566 -6.481 1.00 79.00 85 PHE A CA 1
ATOM 662 C C . PHE A 1 85 ? 12.964 -6.983 -5.884 1.00 79.00 85 PHE A C 1
ATOM 664 O O . PHE A 1 85 ? 12.141 -6.143 -5.539 1.00 79.00 85 PHE A O 1
ATOM 671 N N . SER A 1 86 ? 12.706 -8.290 -5.840 1.00 76.81 86 SER A N 1
ATOM 672 C CA . SER A 1 86 ? 11.496 -8.858 -5.243 1.00 76.81 86 SER A CA 1
ATOM 673 C C . SER A 1 86 ? 11.804 -10.253 -4.716 1.00 76.81 86 SER A C 1
ATOM 675 O O . SER A 1 86 ? 12.363 -11.079 -5.444 1.00 76.81 86 SER A O 1
ATOM 677 N N . LEU A 1 87 ? 11.369 -10.541 -3.492 1.00 70.88 87 LEU A N 1
ATOM 678 C CA . LEU A 1 87 ? 11.412 -11.877 -2.887 1.00 70.88 87 LEU A CA 1
ATOM 679 C C . LEU A 1 87 ? 10.491 -12.910 -3.558 1.00 70.88 87 LEU A C 1
ATOM 681 O O . LEU A 1 87 ? 10.576 -14.105 -3.254 1.00 70.88 87 LEU A O 1
ATOM 685 N N . LEU A 1 88 ? 9.583 -12.498 -4.445 1.00 75.12 88 LEU A N 1
ATOM 686 C CA . LEU A 1 88 ? 8.678 -13.431 -5.109 1.00 75.12 88 LEU A CA 1
ATOM 687 C C . LEU A 1 88 ? 9.405 -14.263 -6.173 1.00 75.12 88 LEU A C 1
ATOM 689 O O . LEU A 1 88 ? 10.216 -13.739 -6.935 1.00 75.12 88 LEU A O 1
ATOM 693 N N . PRO A 1 89 ? 9.047 -15.555 -6.324 1.00 69.25 89 PRO A N 1
ATOM 694 C CA . PRO A 1 89 ? 9.647 -16.421 -7.342 1.00 69.25 89 PRO A CA 1
ATOM 695 C C . PRO A 1 89 ? 9.385 -15.923 -8.771 1.00 69.25 89 PRO A C 1
ATOM 697 O O . PRO A 1 89 ? 10.125 -16.259 -9.693 1.00 69.25 89 PRO A O 1
ATOM 700 N N . PHE A 1 90 ? 8.331 -15.125 -8.956 1.00 74.19 90 PHE A N 1
ATOM 701 C CA . PHE A 1 90 ? 8.021 -14.436 -10.199 1.00 74.19 90 PHE A CA 1
ATOM 702 C C . PHE A 1 90 ? 7.618 -12.999 -9.877 1.00 74.19 90 PHE A C 1
ATOM 704 O O . PHE A 1 90 ? 6.722 -12.783 -9.061 1.00 74.19 90 PHE A O 1
ATOM 711 N N . LYS A 1 91 ? 8.251 -12.031 -10.548 1.00 76.50 91 LYS A N 1
ATOM 712 C CA . LYS A 1 91 ? 7.860 -10.619 -10.463 1.00 76.50 91 LYS A CA 1
ATOM 713 C C . LYS A 1 91 ? 6.441 -10.421 -10.993 1.00 76.50 91 LYS A C 1
ATOM 715 O O . LYS A 1 91 ? 5.978 -11.177 -11.854 1.00 76.50 91 LYS A O 1
ATOM 720 N N . SER A 1 92 ? 5.781 -9.367 -10.514 1.00 80.19 92 SER A N 1
ATOM 721 C CA . SER A 1 92 ? 4.476 -8.951 -11.030 1.00 80.19 92 SER A CA 1
ATOM 722 C C . SER A 1 92 ? 4.503 -8.839 -12.554 1.00 80.19 92 SER A C 1
ATOM 724 O O . SER A 1 92 ? 5.443 -8.283 -13.138 1.00 80.19 92 SER A O 1
ATOM 726 N N . LYS A 1 93 ? 3.450 -9.336 -13.213 1.00 82.69 93 LYS A N 1
ATOM 727 C CA . LYS A 1 93 ? 3.339 -9.255 -14.674 1.00 82.69 93 LYS A C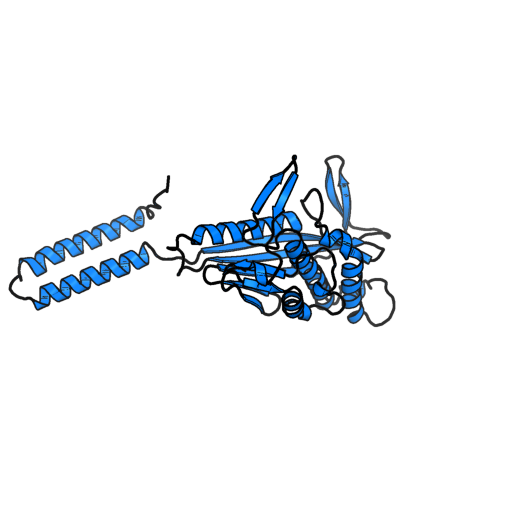A 1
ATOM 728 C C . LYS A 1 93 ? 3.311 -7.803 -15.123 1.00 82.69 93 LYS A C 1
ATOM 730 O O . LYS A 1 93 ? 3.873 -7.501 -16.174 1.00 82.69 93 LYS A O 1
ATOM 735 N N . PHE A 1 94 ? 2.721 -6.910 -14.328 1.00 85.50 94 PHE A N 1
ATOM 736 C CA . PHE A 1 94 ? 2.779 -5.479 -14.592 1.00 85.50 94 PHE A CA 1
ATOM 737 C C . PHE A 1 94 ? 4.217 -4.983 -14.769 1.00 85.50 94 PHE A C 1
ATOM 739 O O . PHE A 1 94 ? 4.513 -4.383 -15.803 1.00 85.50 94 PHE A O 1
ATOM 746 N N . ILE A 1 95 ? 5.097 -5.259 -13.801 1.00 82.62 95 ILE A N 1
ATOM 747 C CA . ILE A 1 95 ? 6.493 -4.804 -13.831 1.00 82.62 95 ILE A CA 1
ATOM 748 C C . ILE A 1 95 ? 7.194 -5.404 -15.050 1.00 82.62 95 ILE A C 1
ATOM 750 O O . ILE A 1 95 ? 7.783 -4.667 -15.830 1.00 82.62 95 ILE A O 1
ATOM 754 N N . ILE A 1 96 ? 7.046 -6.713 -15.284 1.00 82.56 96 ILE A N 1
ATOM 755 C CA . ILE A 1 96 ? 7.682 -7.407 -16.416 1.00 82.56 96 ILE A CA 1
ATOM 756 C C . ILE A 1 96 ? 7.255 -6.804 -17.764 1.00 82.56 96 ILE A C 1
ATOM 758 O O . ILE A 1 96 ? 8.106 -6.489 -18.592 1.00 82.56 96 ILE A O 1
ATOM 762 N N . PHE A 1 97 ? 5.951 -6.628 -18.002 1.00 83.62 97 PHE A N 1
ATOM 763 C CA . PHE A 1 97 ? 5.440 -6.173 -19.302 1.00 83.62 97 PHE A CA 1
ATOM 764 C C . PHE A 1 97 ? 5.586 -4.668 -19.536 1.00 83.62 97 PHE A C 1
ATOM 766 O O . PHE A 1 97 ? 5.546 -4.230 -20.683 1.00 83.62 97 PHE A O 1
ATOM 773 N N . ASN A 1 98 ? 5.730 -3.871 -18.476 1.00 83.31 98 ASN A N 1
ATOM 774 C CA . ASN A 1 98 ? 5.829 -2.415 -18.582 1.00 83.31 98 ASN A CA 1
ATOM 775 C C . ASN A 1 98 ? 7.225 -1.877 -18.287 1.00 83.31 98 ASN A C 1
ATOM 777 O O . ASN A 1 98 ? 7.407 -0.664 -18.372 1.00 83.31 98 ASN A O 1
ATOM 781 N N . ARG A 1 99 ? 8.199 -2.749 -17.992 1.00 81.75 99 ARG A N 1
ATOM 782 C CA . ARG A 1 99 ? 9.556 -2.381 -17.576 1.00 81.75 99 ARG A CA 1
ATOM 783 C C . ARG A 1 99 ? 10.201 -1.357 -18.499 1.00 81.75 99 ARG A C 1
ATOM 785 O O . ARG A 1 99 ? 10.674 -0.334 -18.024 1.00 81.75 99 ARG A O 1
ATOM 792 N N . GLU A 1 100 ? 10.179 -1.594 -19.809 1.00 78.81 100 GLU A N 1
ATOM 793 C CA . GLU A 1 100 ? 10.796 -0.692 -20.791 1.00 78.81 100 GLU A CA 1
ATOM 794 C C 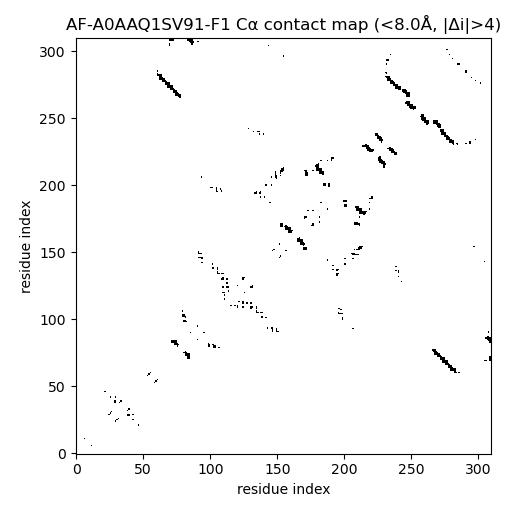. GLU A 1 100 ? 10.110 0.679 -20.823 1.00 78.81 100 GLU A C 1
ATOM 796 O O . GLU A 1 100 ? 10.775 1.708 -20.777 1.00 78.81 100 GLU A O 1
ATOM 801 N N . ALA A 1 101 ? 8.774 0.707 -20.832 1.00 81.62 101 ALA A N 1
ATOM 802 C CA . ALA A 1 101 ? 8.012 1.954 -20.843 1.00 81.62 101 ALA A CA 1
ATOM 803 C C . ALA A 1 101 ? 8.165 2.749 -19.532 1.00 81.62 101 ALA A C 1
ATOM 805 O O . ALA A 1 101 ? 8.258 3.974 -19.568 1.00 81.62 101 ALA A O 1
ATOM 806 N N . LEU A 1 102 ? 8.200 2.059 -18.387 1.00 80.62 102 LEU A N 1
ATOM 807 C CA . LEU A 1 102 ? 8.456 2.653 -17.071 1.00 80.62 102 LEU A CA 1
ATOM 808 C C . LEU A 1 102 ? 9.872 3.225 -16.993 1.00 80.62 102 LEU A C 1
ATOM 810 O O . LEU A 1 102 ? 10.050 4.364 -16.569 1.00 80.62 102 LEU A O 1
ATOM 814 N N . SER A 1 103 ? 10.860 2.452 -17.450 1.00 77.12 103 SER A N 1
ATOM 815 C CA . SER A 1 103 ? 12.264 2.870 -17.490 1.00 77.12 103 SER A CA 1
ATOM 816 C C . SER A 1 103 ? 12.427 4.101 -18.373 1.00 77.12 103 SER A C 1
ATOM 818 O O . SER A 1 103 ? 12.982 5.098 -17.928 1.00 77.12 103 SER A O 1
ATOM 820 N N . LEU A 1 104 ? 11.850 4.093 -19.579 1.00 75.62 104 LEU A N 1
ATOM 821 C CA . LEU A 1 104 ? 11.894 5.232 -20.494 1.00 75.62 104 LEU A CA 1
ATOM 822 C C . LEU A 1 104 ? 11.285 6.497 -19.879 1.00 75.62 104 LEU A C 1
ATOM 824 O O . LEU A 1 104 ? 11.889 7.563 -19.967 1.00 75.62 104 LEU A O 1
ATOM 828 N N . ALA A 1 105 ? 10.120 6.396 -19.236 1.00 75.25 105 ALA A N 1
ATOM 829 C CA . ALA A 1 105 ? 9.479 7.537 -18.583 1.00 75.25 105 ALA A CA 1
ATOM 830 C C . ALA A 1 105 ? 10.284 8.064 -17.378 1.00 75.25 105 ALA A C 1
ATOM 832 O O . ALA A 1 105 ? 10.343 9.276 -17.153 1.00 75.25 105 ALA A O 1
ATOM 833 N N . CYS A 1 106 ? 10.933 7.170 -16.629 1.00 76.38 106 CYS A N 1
ATOM 834 C CA . CYS A 1 106 ? 11.839 7.535 -15.543 1.00 76.38 106 CYS A CA 1
ATOM 835 C C . CYS A 1 106 ? 13.080 8.270 -16.078 1.00 76.38 106 CYS A C 1
ATOM 837 O O . CYS A 1 106 ? 13.351 9.394 -15.661 1.00 76.38 106 CYS A O 1
ATOM 839 N N . ILE A 1 107 ? 13.759 7.720 -17.091 1.00 70.88 107 ILE A N 1
ATOM 840 C CA . ILE A 1 107 ? 14.917 8.360 -17.742 1.00 70.88 107 ILE A CA 1
ATOM 841 C C . ILE A 1 107 ? 14.533 9.709 -18.347 1.00 70.88 107 ILE A C 1
ATOM 843 O O . ILE A 1 107 ? 15.289 10.664 -18.240 1.00 70.88 107 ILE A O 1
ATOM 847 N N . GLN A 1 108 ? 13.363 9.828 -18.976 1.00 69.19 108 GLN A N 1
ATOM 848 C CA . GLN A 1 108 ? 12.883 11.110 -19.501 1.00 69.19 108 GLN A CA 1
ATOM 849 C C . GLN A 1 108 ? 12.650 12.140 -18.395 1.00 69.19 108 GLN A C 1
ATOM 851 O O . GLN A 1 108 ? 12.798 13.336 -18.639 1.00 69.19 108 GLN A O 1
ATOM 856 N N . THR A 1 109 ? 12.265 11.700 -17.197 1.00 66.50 109 THR A N 1
ATOM 857 C CA . THR A 1 109 ? 12.177 12.575 -16.026 1.00 66.50 109 THR A CA 1
ATOM 858 C C . THR A 1 109 ? 13.572 13.000 -15.582 1.00 66.50 109 THR A C 1
ATOM 860 O O . THR A 1 109 ? 13.793 14.200 -15.478 1.00 66.50 109 THR A O 1
ATOM 863 N N . LEU A 1 110 ? 14.534 12.077 -15.487 1.00 64.38 110 LEU A N 1
ATOM 864 C CA . LEU A 1 110 ? 15.946 12.385 -15.203 1.00 64.38 110 LEU A CA 1
ATOM 865 C C . LEU A 1 110 ? 16.565 13.345 -16.232 1.00 64.38 110 LEU A C 1
ATOM 867 O O . LEU A 1 110 ? 17.259 14.292 -15.876 1.00 64.38 110 LEU A O 1
ATOM 871 N N . ALA A 1 111 ? 16.268 13.154 -17.518 1.00 60.41 111 ALA A N 1
ATOM 872 C CA . ALA A 1 111 ? 16.817 13.954 -18.607 1.00 60.41 111 ALA A CA 1
ATOM 873 C C . ALA A 1 111 ? 16.368 15.426 -18.574 1.00 60.41 111 ALA A C 1
ATOM 875 O O . ALA A 1 111 ? 17.036 16.268 -19.164 1.00 60.41 111 ALA A O 1
ATOM 876 N N . LYS A 1 112 ? 15.263 15.756 -17.884 1.00 59.72 112 LYS A N 1
ATOM 877 C CA . LYS A 1 112 ? 14.834 17.153 -17.667 1.00 59.72 112 LYS A CA 1
ATOM 878 C C . LYS A 1 112 ? 15.763 17.909 -16.717 1.00 59.72 112 LYS A C 1
ATOM 880 O O . LYS A 1 112 ? 15.797 19.132 -16.791 1.00 59.72 112 LYS A O 1
ATOM 885 N N . TYR A 1 113 ? 16.478 17.183 -15.860 1.00 51.31 113 TYR A N 1
ATOM 886 C CA . TYR A 1 113 ? 17.453 17.723 -14.913 1.00 51.31 113 TYR A CA 1
ATOM 887 C C . TYR A 1 113 ? 18.883 17.677 -15.473 1.00 51.31 113 TYR A C 1
ATOM 889 O O . TYR A 1 113 ? 19.766 18.367 -14.985 1.00 51.31 113 TYR A O 1
ATOM 897 N N . SER A 1 114 ? 19.131 16.915 -16.546 1.00 45.66 114 SER A N 1
ATOM 898 C CA . SER A 1 114 ? 20.410 16.963 -17.259 1.00 45.66 114 SER A CA 1
ATOM 899 C C . SER A 1 114 ? 20.418 18.067 -18.315 1.00 45.66 114 SER A C 1
ATOM 901 O O . SER A 1 114 ? 19.502 18.145 -19.135 1.00 45.66 114 SER A O 1
ATOM 903 N N . ASP A 1 115 ? 21.481 18.867 -18.350 1.00 43.75 115 ASP A N 1
ATOM 904 C CA . ASP A 1 115 ? 21.675 19.979 -19.283 1.00 43.75 115 ASP A CA 1
ATOM 905 C C . ASP A 1 115 ? 21.841 19.478 -20.742 1.00 43.75 115 ASP A C 1
ATOM 907 O O . ASP A 1 115 ? 22.941 19.295 -21.268 1.00 43.75 115 ASP A O 1
ATOM 911 N N . GLY A 1 116 ? 20.711 19.152 -21.379 1.00 42.62 116 GLY A N 1
ATOM 912 C CA . GLY A 1 116 ? 20.452 19.075 -22.823 1.00 42.62 116 GLY A CA 1
ATOM 913 C C . GLY A 1 116 ? 21.312 18.167 -23.712 1.00 42.62 116 GLY A C 1
ATOM 914 O O . GLY A 1 116 ? 21.039 18.085 -24.910 1.00 42.62 116 GLY A O 1
ATOM 915 N N . SER A 1 117 ? 22.342 17.487 -23.209 1.00 36.97 117 SER A N 1
ATOM 916 C CA . SER A 1 117 ? 23.333 16.837 -24.069 1.00 36.97 117 SER A CA 1
ATOM 917 C C . SER A 1 117 ? 23.792 15.471 -23.549 1.00 36.97 117 SER A C 1
ATOM 919 O O . SER A 1 117 ? 24.689 15.354 -22.725 1.00 36.97 117 SER A O 1
ATOM 921 N N . LYS A 1 118 ? 23.226 14.439 -24.195 1.00 36.91 118 LYS A N 1
ATOM 922 C CA . LYS A 1 118 ? 23.538 12.993 -24.163 1.00 36.91 118 LYS A CA 1
ATOM 923 C C . LYS A 1 118 ? 22.723 12.149 -23.172 1.00 36.91 118 LYS A C 1
ATOM 925 O O . LYS A 1 118 ? 22.667 12.401 -21.984 1.00 36.91 118 LYS A O 1
ATOM 930 N N . VAL A 1 119 ? 22.157 11.074 -23.729 1.00 42.53 119 VAL A N 1
ATOM 931 C CA . VAL A 1 119 ? 21.325 10.011 -23.118 1.00 42.53 119 VAL A CA 1
ATOM 932 C C . VAL A 1 119 ? 22.147 9.042 -22.239 1.00 42.53 119 VAL A C 1
ATOM 934 O O . VAL A 1 119 ? 21.672 7.992 -21.832 1.00 42.53 119 VAL A O 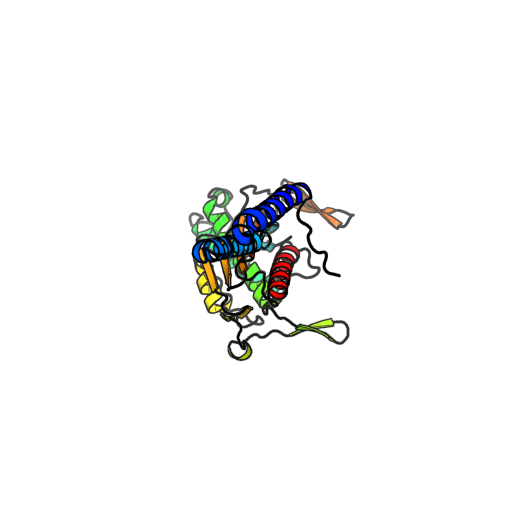1
ATOM 937 N N . LEU A 1 120 ? 23.398 9.379 -21.934 1.00 44.19 120 LEU A N 1
ATOM 938 C CA . LEU A 1 120 ? 24.159 8.710 -20.883 1.00 44.19 120 LEU A CA 1
ATOM 939 C C . LEU A 1 120 ? 23.804 9.446 -19.602 1.00 44.19 120 LEU A C 1
ATOM 941 O O . LEU A 1 120 ? 24.052 10.646 -19.577 1.00 44.19 120 LEU A O 1
ATOM 945 N N . ILE A 1 121 ? 23.220 8.765 -18.605 1.00 47.00 121 ILE A N 1
ATOM 946 C CA . ILE A 1 121 ? 22.987 9.319 -17.259 1.00 47.00 121 ILE A CA 1
ATOM 947 C C . ILE A 1 121 ? 24.281 10.038 -16.859 1.00 47.00 121 ILE A C 1
ATOM 949 O O . ILE A 1 121 ? 25.289 9.359 -16.645 1.00 47.00 121 ILE A O 1
ATOM 953 N N . PRO A 1 122 ? 24.328 11.382 -16.870 1.00 41.38 122 PRO A N 1
ATOM 954 C CA . PRO A 1 122 ? 25.570 12.061 -16.562 1.00 41.38 122 PRO A CA 1
ATOM 955 C C . PRO A 1 122 ? 25.907 11.728 -15.112 1.00 41.38 122 PRO A C 1
ATOM 957 O O . PRO A 1 122 ? 25.034 11.867 -14.258 1.00 41.38 122 PRO A O 1
ATOM 960 N N . GLU A 1 123 ? 27.157 11.365 -14.809 1.00 43.81 123 GLU A N 1
ATOM 961 C CA . GLU A 1 123 ? 27.636 11.284 -13.414 1.00 43.81 123 GLU A CA 1
ATOM 962 C C . GLU A 1 123 ? 27.267 12.554 -12.623 1.00 43.81 123 GLU A C 1
ATOM 964 O O . GLU A 1 123 ? 27.034 12.500 -11.425 1.00 43.81 123 GLU A O 1
ATOM 969 N N . ASN A 1 124 ? 27.119 13.690 -13.318 1.00 38.94 124 ASN A N 1
ATOM 970 C CA . ASN A 1 124 ? 26.720 14.971 -12.743 1.00 38.94 124 ASN A CA 1
ATOM 971 C C . ASN A 1 124 ? 25.204 15.155 -12.541 1.00 38.94 124 ASN A C 1
ATOM 973 O O . ASN A 1 124 ? 24.824 15.975 -11.716 1.00 38.94 124 ASN A O 1
ATOM 977 N N . ALA A 1 125 ? 24.335 14.425 -13.251 1.00 42.00 125 ALA A N 1
ATOM 978 C CA . ALA A 1 125 ? 22.884 14.454 -13.003 1.00 42.00 125 ALA A CA 1
ATOM 979 C C . ALA A 1 125 ? 22.504 13.649 -11.750 1.00 42.00 125 ALA A C 1
ATOM 981 O O . ALA A 1 125 ? 21.420 13.822 -11.208 1.00 42.00 125 ALA A O 1
ATOM 982 N N . LEU A 1 126 ? 23.418 12.791 -11.286 1.00 48.47 126 LEU A N 1
ATOM 983 C CA . LEU A 1 126 ? 23.348 12.108 -9.995 1.00 48.47 126 LEU A CA 1
ATOM 984 C C . LEU A 1 126 ? 23.787 13.012 -8.827 1.00 48.47 126 LEU A C 1
ATOM 986 O O . LEU A 1 126 ? 23.638 12.608 -7.682 1.00 48.47 126 LEU A O 1
ATOM 990 N N . ASN A 1 127 ? 24.325 14.212 -9.104 1.00 41.00 127 ASN A N 1
ATOM 991 C CA . ASN A 1 127 ? 24.755 15.175 -8.081 1.00 41.00 127 ASN A CA 1
ATOM 992 C C . ASN A 1 127 ? 23.671 16.209 -7.720 1.00 41.00 127 ASN A C 1
ATOM 994 O O . ASN A 1 127 ? 23.847 16.950 -6.754 1.00 41.00 127 ASN A O 1
ATOM 998 N N . GLU A 1 128 ? 22.571 16.291 -8.477 1.00 47.19 128 GLU A N 1
ATOM 999 C CA . GLU A 1 128 ? 21.369 17.020 -8.055 1.00 47.19 128 GLU A CA 1
ATOM 1000 C C . GLU A 1 128 ? 20.435 16.030 -7.342 1.00 47.19 128 GLU A C 1
ATOM 1002 O O . GLU A 1 128 ? 19.585 15.403 -7.978 1.00 47.19 128 GLU A O 1
ATOM 1007 N N . ASP A 1 129 ? 20.638 15.869 -6.027 1.00 54.28 129 ASP A N 1
ATOM 1008 C CA . ASP A 1 129 ? 19.927 14.921 -5.142 1.00 54.28 129 ASP A CA 1
ATOM 1009 C C . ASP A 1 129 ? 18.400 14.875 -5.395 1.00 54.28 129 ASP A C 1
ATOM 1011 O O . ASP A 1 129 ? 17.789 13.804 -5.371 1.00 54.28 129 ASP A O 1
ATOM 1015 N N . ASP A 1 130 ? 17.780 16.015 -5.715 1.00 61.47 130 ASP A N 1
ATOM 1016 C CA . ASP A 1 130 ? 16.326 16.138 -5.856 1.00 61.47 130 ASP A CA 1
ATOM 1017 C C . ASP A 1 130 ? 15.771 15.480 -7.139 1.00 61.47 130 ASP A C 1
ATOM 1019 O O . ASP A 1 130 ? 14.732 14.816 -7.106 1.00 61.47 130 ASP A O 1
ATOM 1023 N N . GLY A 1 131 ? 16.458 15.607 -8.281 1.00 67.88 131 GLY A N 1
ATOM 1024 C CA . GLY A 1 131 ? 15.941 15.133 -9.575 1.00 67.88 131 GLY A CA 1
ATOM 1025 C C . GLY A 1 131 ? 15.940 13.606 -9.703 1.00 67.88 131 GLY A C 1
ATOM 1026 O O . GLY A 1 131 ? 15.012 13.008 -10.262 1.00 67.88 131 GLY A O 1
ATOM 1027 N N . LEU A 1 132 ? 16.968 12.962 -9.146 1.00 70.62 132 LEU A N 1
ATOM 1028 C CA . LEU A 1 132 ? 17.078 11.507 -9.091 1.00 70.62 132 LEU A CA 1
ATOM 1029 C C . LEU A 1 132 ? 16.101 10.901 -8.084 1.00 70.62 132 LEU A C 1
ATOM 1031 O O . LEU A 1 132 ? 15.465 9.885 -8.388 1.00 70.62 132 LEU A O 1
ATOM 1035 N N . ALA A 1 133 ? 15.943 11.534 -6.919 1.00 75.44 133 ALA A N 1
ATOM 1036 C CA . ALA A 1 133 ? 14.967 11.122 -5.921 1.00 75.44 133 ALA A CA 1
ATOM 1037 C C . ALA A 1 133 ? 13.540 11.187 -6.485 1.00 75.44 133 ALA A C 1
ATOM 1039 O O . ALA A 1 133 ? 12.792 10.217 -6.356 1.00 75.44 133 ALA A O 1
ATOM 1040 N N . ASP A 1 134 ? 13.176 12.262 -7.185 1.00 77.62 134 ASP A N 1
ATOM 1041 C CA . ASP A 1 134 ? 11.845 12.424 -7.780 1.00 77.62 134 ASP A CA 1
ATOM 1042 C C . ASP A 1 134 ? 11.557 11.398 -8.882 1.00 77.62 134 ASP A C 1
ATOM 1044 O O . ASP A 1 134 ? 10.492 10.771 -8.892 1.00 77.62 134 ASP A O 1
ATOM 1048 N N . ALA A 1 135 ? 12.512 11.155 -9.784 1.00 77.25 135 ALA A N 1
ATOM 1049 C CA . ALA A 1 135 ? 12.360 10.141 -10.829 1.00 77.25 135 ALA A CA 1
ATOM 1050 C C . ALA A 1 135 ? 12.251 8.722 -10.243 1.00 77.25 135 ALA A C 1
ATOM 1052 O O . ALA A 1 135 ? 11.449 7.902 -10.702 1.00 77.25 135 ALA A O 1
ATOM 1053 N N . THR A 1 136 ? 13.015 8.447 -9.186 1.00 79.06 136 THR A N 1
ATOM 1054 C CA . THR A 1 136 ? 12.971 7.180 -8.452 1.00 79.06 136 THR A CA 1
ATOM 1055 C C . THR A 1 136 ? 11.624 6.985 -7.762 1.00 79.06 136 THR A C 1
ATOM 1057 O O . THR A 1 136 ? 10.985 5.943 -7.935 1.00 79.06 136 THR A O 1
ATOM 1060 N N . LYS A 1 137 ? 11.136 8.005 -7.046 1.00 83.69 137 LYS A N 1
ATOM 1061 C CA . LYS A 1 137 ? 9.802 8.012 -6.430 1.00 83.69 137 LYS A CA 1
ATOM 1062 C C . LYS A 1 137 ? 8.720 7.782 -7.479 1.00 83.69 137 LYS A C 1
ATOM 1064 O O . LYS A 1 137 ? 7.852 6.935 -7.281 1.00 83.69 137 LYS A O 1
ATOM 1069 N N . PHE A 1 138 ? 8.794 8.467 -8.619 1.00 85.00 138 PHE A N 1
ATOM 1070 C CA . PHE A 1 138 ? 7.868 8.275 -9.734 1.00 85.00 138 PHE A CA 1
ATOM 1071 C C . PHE A 1 138 ? 7.839 6.828 -10.224 1.00 85.00 138 PHE A C 1
ATOM 1073 O O . PHE A 1 138 ? 6.763 6.236 -10.357 1.00 85.00 138 PHE A O 1
ATOM 1080 N N . PHE A 1 139 ? 9.009 6.248 -10.489 1.00 85.62 139 PHE A N 1
ATOM 1081 C CA . PHE A 1 139 ? 9.123 4.873 -10.958 1.00 85.62 139 PHE A CA 1
ATOM 1082 C C . PHE A 1 139 ? 8.532 3.889 -9.942 1.00 85.62 139 PHE A C 1
ATOM 1084 O O . PHE A 1 139 ? 7.682 3.069 -10.294 1.00 85.62 139 PHE A O 1
ATOM 1091 N N . LEU A 1 140 ? 8.916 4.016 -8.671 1.00 88.44 140 LEU A N 1
ATOM 1092 C CA . LEU A 1 140 ? 8.457 3.138 -7.600 1.00 88.44 140 LEU A CA 1
ATOM 1093 C C . LEU A 1 140 ? 6.956 3.265 -7.337 1.00 88.44 140 LEU A C 1
ATOM 1095 O O . LEU A 1 140 ? 6.288 2.241 -7.215 1.00 88.44 140 LEU A O 1
ATOM 1099 N N . LEU A 1 141 ? 6.391 4.476 -7.330 1.00 90.12 141 LEU A N 1
ATOM 1100 C CA . LEU A 1 141 ? 4.943 4.676 -7.195 1.00 90.12 141 LEU A CA 1
ATOM 1101 C C . LEU A 1 141 ? 4.174 3.963 -8.310 1.00 90.12 141 LEU A C 1
ATOM 1103 O O . LEU A 1 141 ? 3.195 3.266 -8.035 1.00 90.12 141 LEU A O 1
ATOM 1107 N N . ASN A 1 142 ? 4.633 4.079 -9.557 1.00 89.00 142 ASN A N 1
ATOM 1108 C CA . ASN A 1 142 ? 4.005 3.388 -10.683 1.00 89.00 142 ASN A CA 1
ATOM 1109 C C . ASN A 1 142 ? 4.141 1.863 -10.576 1.00 89.00 142 ASN A C 1
ATOM 1111 O O . ASN A 1 142 ? 3.183 1.148 -10.871 1.00 89.00 142 ASN A O 1
ATOM 1115 N N . CYS A 1 143 ? 5.287 1.353 -10.119 1.00 88.75 143 CYS A N 1
ATOM 1116 C CA . CYS A 1 143 ? 5.477 -0.073 -9.844 1.00 88.75 143 CYS A CA 1
ATOM 1117 C C . CYS A 1 143 ? 4.548 -0.573 -8.729 1.00 88.75 143 CYS A C 1
ATOM 1119 O O . CYS A 1 143 ? 3.896 -1.601 -8.908 1.00 88.75 143 CYS A O 1
ATOM 1121 N N . ILE A 1 144 ? 4.435 0.160 -7.617 1.00 91.69 144 ILE A N 1
ATOM 1122 C CA . ILE A 1 144 ? 3.566 -0.166 -6.476 1.00 91.69 144 ILE A CA 1
ATOM 1123 C C . ILE A 1 144 ? 2.107 -0.209 -6.918 1.00 91.69 144 ILE A C 1
ATOM 1125 O O . ILE A 1 144 ? 1.453 -1.240 -6.766 1.00 91.69 144 ILE A O 1
ATOM 1129 N N . PHE A 1 145 ? 1.584 0.871 -7.502 1.00 91.38 145 PHE A N 1
ATOM 1130 C CA . PHE A 1 145 ? 0.185 0.909 -7.930 1.00 91.38 145 PHE A CA 1
ATOM 1131 C C . PHE A 1 145 ? -0.099 -0.068 -9.062 1.00 91.38 145 PHE A C 1
ATOM 1133 O O . PHE A 1 145 ? -1.167 -0.679 -9.091 1.00 91.38 145 PHE A O 1
ATOM 1140 N N . GLY A 1 146 ? 0.853 -0.255 -9.971 1.00 89.50 146 GLY A N 1
ATOM 1141 C CA . GLY A 1 146 ? 0.706 -1.207 -11.052 1.00 89.50 146 GLY A CA 1
ATOM 1142 C C . GLY A 1 146 ? 0.649 -2.651 -10.567 1.00 89.50 146 GLY A C 1
ATOM 1143 O O . GLY A 1 146 ? -0.252 -3.392 -10.957 1.00 89.50 146 GLY A O 1
ATOM 1144 N N . TYR A 1 147 ? 1.539 -3.034 -9.652 1.00 88.19 147 TYR A N 1
ATOM 1145 C CA . TYR A 1 147 ? 1.501 -4.347 -9.013 1.00 88.19 147 TYR A CA 1
ATOM 1146 C C . TYR A 1 147 ? 0.222 -4.521 -8.176 1.00 88.19 147 TYR A C 1
ATOM 1148 O O . TYR A 1 147 ? -0.456 -5.546 -8.270 1.00 88.19 147 TYR A O 1
ATOM 1156 N N . TRP A 1 148 ? -0.189 -3.491 -7.433 1.00 90.00 148 TRP A N 1
ATOM 1157 C CA . TRP A 1 148 ? -1.434 -3.518 -6.666 1.00 90.00 148 TRP A CA 1
ATOM 1158 C C . TRP A 1 148 ? -2.652 -3.759 -7.574 1.00 90.00 148 TRP A C 1
ATOM 1160 O O . TRP A 1 148 ? -3.475 -4.633 -7.300 1.00 90.00 148 TRP A O 1
ATOM 1170 N N . LEU A 1 149 ? -2.750 -3.051 -8.699 1.00 89.12 149 LEU A N 1
ATOM 1171 C CA . LEU A 1 149 ? -3.828 -3.208 -9.680 1.00 89.12 149 LEU A CA 1
ATOM 1172 C C . LEU A 1 149 ? -3.820 -4.564 -10.405 1.00 89.12 149 LEU A C 1
ATOM 1174 O O . LEU A 1 149 ? -4.866 -4.974 -10.914 1.00 89.12 149 LEU A O 1
ATOM 1178 N N . ASP A 1 150 ? -2.677 -5.236 -10.502 1.00 85.81 150 ASP A N 1
ATOM 1179 C CA . ASP A 1 150 ? -2.556 -6.537 -11.170 1.00 85.81 150 ASP A CA 1
ATOM 1180 C C . ASP A 1 150 ? -2.952 -7.686 -10.228 1.00 85.81 150 ASP A C 1
ATOM 1182 O O . ASP A 1 150 ? -3.802 -8.511 -10.568 1.00 85.81 150 ASP A O 1
ATOM 1186 N N . ASP A 1 151 ? -2.417 -7.686 -9.002 1.00 80.94 151 ASP A N 1
ATOM 1187 C CA . ASP A 1 151 ? -2.465 -8.860 -8.119 1.00 80.94 151 ASP A CA 1
ATOM 1188 C C . ASP A 1 151 ? -3.276 -8.656 -6.823 1.00 80.94 151 ASP A C 1
ATOM 1190 O O . ASP A 1 151 ? -3.701 -9.633 -6.196 1.00 80.94 151 ASP A O 1
ATOM 1194 N N . TYR A 1 152 ? -3.550 -7.408 -6.426 1.00 85.25 152 TYR A N 1
ATOM 1195 C CA . TYR A 1 152 ? -4.203 -7.058 -5.151 1.00 85.25 152 TYR A CA 1
ATOM 1196 C C . TYR A 1 152 ? -5.360 -6.056 -5.307 1.00 85.25 152 TYR A C 1
ATOM 1198 O O . TYR A 1 152 ? -5.720 -5.349 -4.365 1.00 85.25 152 TYR A O 1
ATOM 1206 N N . ALA A 1 153 ? -5.985 -6.017 -6.486 1.00 87.75 153 ALA A N 1
ATOM 1207 C CA . ALA A 1 153 ? -6.964 -4.994 -6.854 1.00 87.75 153 ALA A CA 1
ATOM 1208 C C . ALA A 1 153 ? -8.266 -4.989 -6.031 1.00 87.75 153 ALA A C 1
ATOM 1210 O O . ALA A 1 153 ? -9.052 -4.052 -6.140 1.00 87.75 153 ALA A O 1
ATOM 1211 N N . ASP A 1 154 ? -8.520 -6.022 -5.224 1.00 89.94 154 ASP A N 1
ATOM 1212 C CA . ASP A 1 154 ? -9.716 -6.141 -4.390 1.00 89.94 154 ASP A CA 1
ATOM 1213 C C . ASP A 1 154 ? -9.337 -6.477 -2.944 1.00 89.94 154 ASP A C 1
ATOM 1215 O O . ASP A 1 154 ? -8.765 -7.535 -2.657 1.00 89.94 154 ASP A O 1
ATOM 1219 N N . TRP A 1 155 ? -9.710 -5.604 -2.009 1.00 89.00 155 TRP A N 1
ATOM 1220 C CA . TRP A 1 155 ? -9.460 -5.804 -0.581 1.00 89.00 155 TRP A CA 1
ATOM 1221 C C . TRP A 1 155 ? -10.167 -7.043 0.003 1.00 89.00 155 TRP A C 1
ATOM 1223 O O . TRP A 1 155 ? -9.723 -7.596 1.014 1.00 89.00 155 TRP A O 1
ATOM 1233 N N . GLN A 1 156 ? -11.232 -7.533 -0.640 1.00 86.50 156 GLN A N 1
ATOM 1234 C CA . GLN A 1 156 ? -11.908 -8.795 -0.315 1.00 86.50 156 GLN A CA 1
ATOM 1235 C C . GLN A 1 156 ? -11.678 -9.877 -1.376 1.00 86.50 156 GLN A C 1
ATOM 1237 O O . GLN A 1 156 ? -12.554 -10.719 -1.600 1.00 86.50 156 GLN A O 1
ATOM 1242 N N . MET A 1 157 ? -10.505 -9.879 -2.016 1.00 79.44 157 MET A N 1
ATOM 1243 C CA . MET A 1 157 ? -10.123 -10.912 -2.977 1.00 79.44 157 MET A CA 1
ATOM 1244 C C . MET A 1 157 ? -10.399 -12.314 -2.419 1.00 79.44 157 MET A C 1
ATOM 1246 O O . MET A 1 157 ? -9.909 -12.702 -1.354 1.00 79.44 157 MET A O 1
ATOM 1250 N N . LYS A 1 158 ? -11.144 -13.108 -3.191 1.00 73.56 158 LYS A N 1
ATOM 1251 C CA . LYS A 1 158 ? -11.362 -14.527 -2.905 1.00 73.56 158 LYS A CA 1
ATOM 1252 C C . LYS A 1 158 ? -10.368 -15.341 -3.720 1.00 73.56 158 LYS A C 1
ATOM 1254 O O . LYS A 1 158 ? -10.448 -15.366 -4.947 1.00 73.56 158 LYS A O 1
ATOM 1259 N N . LYS A 1 159 ? -9.454 -16.028 -3.034 1.00 71.06 159 LYS A N 1
ATOM 1260 C CA . LYS A 1 159 ? -8.583 -17.040 -3.641 1.00 71.06 159 LYS A CA 1
ATOM 1261 C C . LYS A 1 159 ? -9.296 -18.392 -3.583 1.00 71.06 159 LYS A C 1
ATOM 1263 O O . LYS A 1 159 ? -9.703 -18.833 -2.510 1.00 71.06 159 LYS A O 1
ATOM 1268 N N . LYS A 1 160 ? -9.474 -19.052 -4.726 1.00 67.06 160 LYS A N 1
ATOM 1269 C CA . LYS A 1 160 ? -9.997 -20.422 -4.831 1.00 67.06 160 LYS A CA 1
ATOM 1270 C C . LYS A 1 160 ? -8.934 -21.322 -5.438 1.00 67.06 160 LYS A C 1
ATOM 1272 O O . LYS A 1 160 ? -8.381 -21.003 -6.482 1.00 67.06 160 LYS A O 1
ATOM 1277 N N . LEU A 1 161 ? -8.676 -22.469 -4.818 1.00 61.25 161 LEU A N 1
ATOM 1278 C CA . LEU A 1 161 ? -7.817 -23.486 -5.415 1.00 61.25 161 LEU A CA 1
ATOM 1279 C C . LEU A 1 161 ? -8.579 -24.183 -6.553 1.00 61.25 161 LEU A C 1
ATOM 1281 O O . LEU A 1 161 ? -9.647 -24.754 -6.334 1.00 61.25 161 LEU A O 1
ATOM 1285 N N . TYR A 1 162 ? -8.040 -24.142 -7.766 1.00 57.50 162 TYR A N 1
ATOM 1286 C CA . TYR A 1 162 ? -8.584 -24.821 -8.935 1.00 57.50 162 TYR A CA 1
ATOM 1287 C C . TYR A 1 162 ? -7.464 -25.530 -9.699 1.00 57.50 162 TYR A C 1
ATOM 1289 O O . TYR A 1 162 ? -6.507 -24.904 -10.155 1.00 57.50 162 TYR A O 1
ATOM 1297 N N . LYS A 1 163 ? -7.588 -26.857 -9.833 1.00 70.94 163 LYS A N 1
ATOM 1298 C CA . LYS A 1 163 ? -6.635 -27.726 -10.553 1.00 70.94 163 LYS A CA 1
ATOM 1299 C C . LYS A 1 163 ? -5.162 -27.478 -10.175 1.00 70.94 163 LYS A C 1
ATOM 1301 O O . LYS A 1 163 ? -4.309 -27.351 -11.043 1.00 70.94 163 LYS A O 1
ATOM 1306 N N . GLY A 1 164 ? -4.873 -27.380 -8.875 1.00 62.31 164 GLY A N 1
ATOM 1307 C CA . GLY A 1 164 ? -3.506 -27.182 -8.370 1.00 62.31 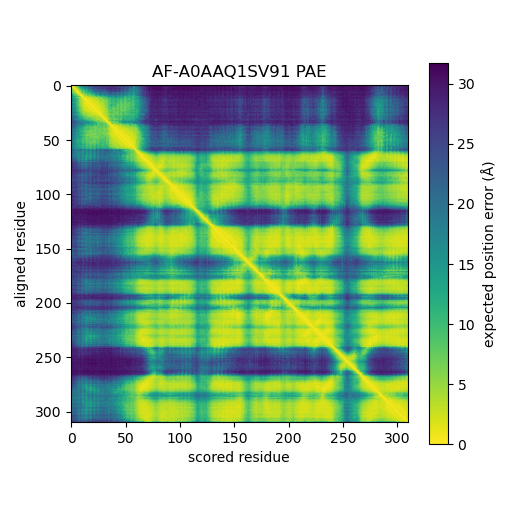164 GLY A CA 1
ATOM 1308 C C . GLY A 1 164 ? -2.959 -25.755 -8.494 1.00 62.31 164 GLY A C 1
ATOM 1309 O O . GLY A 1 164 ? -1.824 -25.518 -8.101 1.00 62.31 164 GLY A O 1
ATOM 1310 N N . SER A 1 165 ? -3.758 -24.801 -8.984 1.00 55.75 165 SER A N 1
ATOM 1311 C CA . SER A 1 165 ? -3.412 -23.375 -9.048 1.00 55.75 165 SER A CA 1
ATOM 1312 C C . SER A 1 165 ? -4.407 -22.537 -8.242 1.00 55.75 165 SER A C 1
ATOM 1314 O O . SER A 1 165 ? -5.588 -22.877 -8.165 1.00 55.75 165 SER A O 1
ATOM 1316 N N . TYR A 1 166 ? -3.957 -21.451 -7.613 1.00 60.59 166 TYR A N 1
ATOM 1317 C CA . TYR A 1 166 ? -4.866 -20.502 -6.969 1.00 60.59 166 TYR A CA 1
ATOM 1318 C C . TYR A 1 166 ? -5.433 -19.553 -8.027 1.00 60.59 166 TYR A C 1
ATOM 1320 O O . TYR A 1 166 ? -4.694 -18.805 -8.659 1.00 60.59 166 TYR A O 1
ATOM 1328 N N . LEU A 1 167 ? -6.751 -19.580 -8.214 1.00 65.69 167 LEU A N 1
ATOM 1329 C CA . LEU A 1 167 ? -7.488 -18.588 -8.984 1.00 65.69 167 LEU A CA 1
ATOM 1330 C C . LEU A 1 167 ? -7.989 -17.500 -8.038 1.00 65.69 167 LEU A C 1
ATOM 1332 O O . LEU A 1 167 ? -8.764 -17.769 -7.117 1.00 65.69 167 LEU A O 1
ATOM 1336 N N . SER A 1 168 ? -7.565 -16.268 -8.285 1.00 68.00 168 SER A N 1
ATOM 1337 C CA . SER A 1 168 ? -8.082 -15.084 -7.606 1.00 68.00 168 SER A CA 1
ATOM 1338 C C . SER A 1 168 ? -9.244 -14.500 -8.404 1.00 68.00 168 SER A C 1
ATOM 1340 O O . SER A 1 168 ? -9.128 -14.299 -9.611 1.00 68.00 168 SER A O 1
ATOM 1342 N N . SER A 1 169 ? -10.370 -14.225 -7.745 1.00 68.31 169 SER A N 1
ATOM 1343 C CA . SER A 1 169 ? -11.441 -13.405 -8.322 1.00 68.31 169 SER A CA 1
ATOM 1344 C C . SER A 1 169 ? -11.398 -12.005 -7.720 1.00 68.31 169 SER A C 1
ATOM 1346 O O . SER A 1 169 ? -11.436 -11.878 -6.492 1.00 68.31 169 SER A O 1
ATOM 1348 N N . PHE A 1 170 ? -11.387 -10.989 -8.580 1.00 75.56 170 PHE A N 1
ATOM 1349 C CA . PHE A 1 170 ? -11.396 -9.577 -8.205 1.00 75.56 170 PHE A CA 1
ATOM 1350 C C . PHE A 1 170 ? -12.678 -8.911 -8.697 1.00 75.56 170 PHE A C 1
ATOM 1352 O O . PHE A 1 170 ? -13.096 -9.151 -9.832 1.00 75.56 170 PHE A O 1
ATOM 1359 N N . ARG A 1 171 ? -13.261 -8.029 -7.886 1.00 79.31 171 ARG A N 1
ATOM 1360 C CA . ARG A 1 171 ? -14.213 -7.026 -8.374 1.00 79.31 171 ARG A CA 1
ATOM 1361 C C . ARG A 1 171 ? -13.406 -5.922 -9.036 1.00 79.31 171 ARG A C 1
ATOM 1363 O O . ARG A 1 171 ? -12.650 -5.217 -8.372 1.00 79.31 171 ARG A O 1
ATOM 1370 N N . ASN A 1 172 ? -13.502 -5.832 -10.357 1.00 70.31 172 ASN A N 1
ATOM 1371 C CA . ASN A 1 172 ? -12.609 -5.009 -11.176 1.00 70.31 172 ASN A CA 1
ATOM 1372 C C . ASN A 1 172 ? -13.344 -3.894 -11.932 1.00 70.31 172 ASN A C 1
ATOM 1374 O O . ASN A 1 172 ? -12.793 -3.334 -12.883 1.00 70.31 172 ASN A O 1
ATOM 1378 N N . SER A 1 173 ? -14.582 -3.588 -11.540 1.00 72.88 173 SER A N 1
ATOM 1379 C CA . SER A 1 173 ? -15.409 -2.566 -12.166 1.00 72.88 173 SER A CA 1
ATOM 1380 C C . SER A 1 173 ? -16.187 -1.760 -11.126 1.00 72.88 173 SER A C 1
ATOM 1382 O O . SER A 1 173 ? -16.441 -2.219 -10.012 1.00 72.88 173 SER A O 1
ATOM 1384 N N . LYS A 1 174 ? -16.598 -0.551 -11.522 1.00 78.94 174 LYS A N 1
ATOM 1385 C CA . LYS A 1 174 ? -17.449 0.323 -10.708 1.00 78.94 174 LYS A CA 1
ATOM 1386 C C . LYS A 1 174 ? -18.803 -0.320 -10.389 1.00 78.94 174 LYS A C 1
ATOM 1388 O O . LYS A 1 174 ? -19.360 -0.029 -9.334 1.00 78.94 174 LYS A O 1
ATOM 1393 N N . ASP A 1 175 ? -19.303 -1.173 -11.278 1.00 77.75 175 ASP A N 1
ATOM 1394 C CA . ASP A 1 175 ? -20.615 -1.810 -11.152 1.00 77.75 175 ASP A CA 1
ATOM 1395 C C . ASP A 1 175 ? -20.581 -2.984 -10.158 1.00 77.75 175 ASP A C 1
ATOM 1397 O O . ASP A 1 175 ? -21.576 -3.270 -9.497 1.00 77.75 175 ASP A O 1
ATOM 1401 N N . ASP A 1 176 ? -19.410 -3.602 -9.968 1.00 73.88 176 ASP A N 1
ATOM 1402 C CA . ASP A 1 176 ? -19.225 -4.759 -9.084 1.00 73.88 176 ASP A CA 1
ATOM 1403 C C . ASP A 1 176 ? -18.873 -4.385 -7.634 1.00 73.88 176 ASP A C 1
ATOM 1405 O O . ASP A 1 176 ? -18.725 -5.267 -6.785 1.00 73.88 176 ASP A O 1
ATOM 1409 N N . LYS A 1 177 ? -18.713 -3.092 -7.320 1.00 72.25 177 LYS A N 1
ATOM 1410 C CA . LYS A 1 177 ? -18.176 -2.634 -6.025 1.00 72.25 177 LYS A CA 1
ATOM 1411 C C . LYS A 1 177 ? -19.106 -2.887 -4.829 1.00 72.25 177 LYS A C 1
ATOM 1413 O O . LYS A 1 177 ? -18.634 -2.949 -3.700 1.00 72.25 177 LYS A O 1
ATOM 1418 N N . SER A 1 178 ? -20.410 -3.084 -5.042 1.00 82.56 178 SER A N 1
ATOM 1419 C CA . SER A 1 178 ? -21.402 -3.122 -3.951 1.00 82.56 178 SER A CA 1
ATOM 1420 C C . SER A 1 178 ? -21.306 -1.852 -3.078 1.00 82.56 178 SER A C 1
ATOM 1422 O O . SER A 1 178 ? -21.392 -0.751 -3.621 1.00 82.56 178 SER A O 1
ATOM 1424 N N . ASP A 1 179 ? -21.090 -1.990 -1.763 1.00 86.00 179 ASP A N 1
ATOM 1425 C CA . ASP A 1 179 ? -20.943 -0.873 -0.812 1.00 86.00 179 ASP A CA 1
ATOM 1426 C C . ASP A 1 179 ? -19.491 -0.372 -0.683 1.00 86.00 179 ASP A C 1
ATOM 1428 O O . ASP A 1 179 ? -19.206 0.570 0.060 1.00 86.00 179 ASP A O 1
ATOM 1432 N N . ASP A 1 180 ? -18.558 -0.993 -1.405 1.00 90.69 180 ASP A N 1
ATOM 1433 C CA . ASP A 1 180 ? -17.140 -0.666 -1.343 1.00 90.69 180 ASP A CA 1
ATOM 1434 C C . ASP A 1 180 ? -16.784 0.555 -2.204 1.00 90.69 180 ASP A C 1
ATOM 1436 O O . ASP A 1 180 ? -17.506 0.963 -3.128 1.00 90.69 180 ASP A O 1
ATOM 1440 N N . THR A 1 181 ? -15.629 1.154 -1.917 1.00 92.50 181 THR A N 1
ATOM 1441 C CA . THR A 1 181 ? -15.103 2.248 -2.734 1.00 92.50 181 THR A CA 1
ATOM 1442 C C . THR A 1 181 ? -14.388 1.673 -3.950 1.00 92.50 181 THR A C 1
ATOM 1444 O O . THR A 1 181 ? -13.499 0.839 -3.817 1.00 92.50 181 THR A O 1
ATOM 1447 N N . PHE A 1 182 ? -14.718 2.177 -5.139 1.00 93.81 182 PHE A N 1
ATOM 1448 C CA . PHE A 1 182 ? -13.958 1.908 -6.357 1.00 93.81 182 PHE A CA 1
ATOM 1449 C C . PHE A 1 182 ? -13.170 3.155 -6.759 1.00 93.81 182 PHE A C 1
ATOM 1451 O O . PHE A 1 182 ? -13.787 4.193 -6.999 1.00 93.81 182 PHE A O 1
ATOM 1458 N N . ILE A 1 183 ? -11.846 3.031 -6.855 1.00 92.62 183 ILE A N 1
ATOM 1459 C CA . ILE A 1 183 ? -10.927 4.080 -7.315 1.00 92.62 183 ILE A CA 1
ATOM 1460 C C . ILE A 1 183 ? -10.396 3.674 -8.687 1.00 92.62 183 ILE A C 1
ATOM 1462 O O . ILE A 1 183 ? -9.726 2.651 -8.827 1.00 92.62 183 ILE A O 1
ATOM 1466 N N . SER A 1 184 ? -10.725 4.452 -9.716 1.00 91.81 184 SER A N 1
ATOM 1467 C CA . SER A 1 184 ? -10.340 4.131 -11.100 1.00 91.81 184 SER A CA 1
ATOM 1468 C C . SER A 1 184 ? -8.843 4.334 -11.356 1.00 91.81 184 SER A C 1
ATOM 1470 O O . SER A 1 184 ? -8.210 5.148 -10.688 1.00 91.81 184 SER A O 1
ATOM 1472 N N . LYS A 1 185 ? -8.278 3.660 -12.369 1.00 89.88 185 LYS A N 1
ATOM 1473 C CA . LYS A 1 185 ? -6.887 3.912 -12.801 1.00 89.88 185 LYS A CA 1
ATOM 1474 C C . LYS A 1 185 ? -6.627 5.389 -13.114 1.00 89.88 185 LYS A C 1
ATOM 1476 O O . LYS A 1 185 ? -5.626 5.920 -12.665 1.00 89.88 185 LYS A O 1
ATOM 1481 N N . ASP A 1 186 ? -7.566 6.060 -13.780 1.00 89.38 186 ASP A N 1
ATOM 1482 C CA . ASP A 1 186 ? -7.447 7.487 -14.115 1.00 89.38 186 ASP A CA 1
ATOM 1483 C C . ASP A 1 186 ? -7.444 8.395 -12.877 1.00 89.38 186 ASP A C 1
ATOM 1485 O O . ASP A 1 186 ? -6.950 9.520 -12.922 1.00 89.38 186 ASP A O 1
ATOM 1489 N N . GLU A 1 187 ? -8.080 7.957 -11.792 1.00 90.25 187 GLU A N 1
ATOM 1490 C CA . GLU A 1 187 ? -8.082 8.665 -10.513 1.00 90.25 187 GLU A CA 1
ATOM 1491 C C . GLU A 1 187 ? -6.765 8.434 -9.772 1.00 90.25 187 GLU A C 1
ATOM 1493 O O . GLU A 1 187 ? -6.191 9.391 -9.264 1.00 90.25 187 GLU A O 1
ATOM 1498 N N . ILE A 1 188 ? -6.239 7.205 -9.800 1.00 90.94 188 ILE A N 1
ATOM 1499 C CA . ILE A 1 188 ? -4.900 6.883 -9.287 1.00 90.94 188 ILE A CA 1
ATOM 1500 C C . ILE A 1 188 ? -3.845 7.704 -10.035 1.00 90.94 188 ILE A C 1
ATOM 1502 O O . ILE A 1 188 ? -3.089 8.420 -9.387 1.00 90.94 188 ILE A O 1
ATOM 1506 N N . ASP A 1 189 ? -3.854 7.680 -11.374 1.00 87.50 189 ASP A N 1
ATOM 1507 C CA . ASP A 1 189 ? -2.954 8.462 -12.234 1.00 87.50 189 ASP A CA 1
ATOM 1508 C C . ASP A 1 189 ? -3.036 9.961 -11.926 1.00 87.50 189 ASP A C 1
ATOM 1510 O O . ASP A 1 189 ? -2.021 10.647 -11.899 1.00 87.50 189 ASP A O 1
ATOM 1514 N N . ARG A 1 190 ? -4.232 10.489 -11.640 1.00 87.44 190 ARG A N 1
ATOM 1515 C CA . ARG A 1 190 ? -4.402 11.893 -11.234 1.00 87.44 190 ARG A CA 1
ATOM 1516 C C . ARG A 1 190 ? -3.804 12.199 -9.866 1.00 87.44 190 ARG A C 1
ATOM 1518 O O . ARG A 1 190 ? -3.274 13.291 -9.689 1.00 87.44 190 ARG A O 1
ATOM 1525 N N . VAL A 1 191 ? -3.896 11.274 -8.912 1.00 86.56 191 VAL A N 1
ATOM 1526 C CA . VAL A 1 191 ? -3.317 11.448 -7.572 1.00 86.56 191 VAL A CA 1
ATOM 1527 C C . VAL A 1 191 ? -1.788 11.362 -7.619 1.00 86.56 191 VAL A C 1
ATOM 1529 O O . VAL A 1 191 ? -1.127 12.194 -7.004 1.00 86.56 191 VAL A O 1
ATOM 1532 N N . ILE A 1 192 ? -1.222 10.408 -8.368 1.00 80.62 192 ILE A N 1
ATOM 1533 C CA . ILE A 1 192 ? 0.240 10.209 -8.465 1.00 80.62 192 ILE A CA 1
ATOM 1534 C C . ILE A 1 192 ? 0.915 11.092 -9.523 1.00 80.62 192 ILE A C 1
ATOM 1536 O O . ILE A 1 192 ? 2.128 11.290 -9.478 1.00 80.62 192 ILE A O 1
ATOM 1540 N N . GLY A 1 193 ?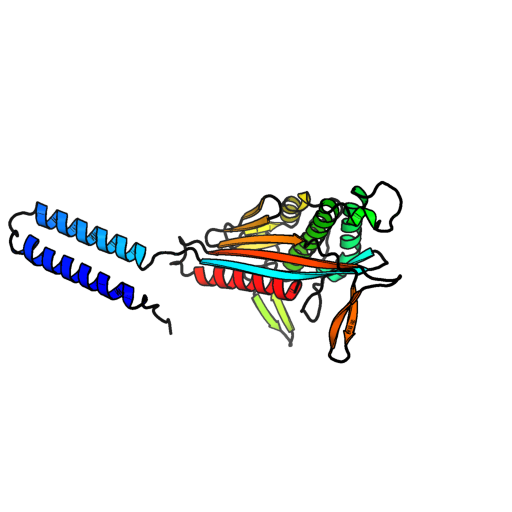 0.153 11.630 -10.480 1.00 67.75 193 GLY A N 1
ATOM 1541 C CA . GLY A 1 193 ? 0.642 12.330 -11.676 1.00 67.75 193 GLY A CA 1
ATOM 1542 C C . GLY A 1 193 ? 1.425 13.619 -11.416 1.00 67.75 193 GLY A C 1
ATOM 1543 O O . GLY A 1 193 ? 1.951 14.216 -12.354 1.00 67.75 193 GLY A O 1
ATOM 1544 N N . ASN A 1 194 ? 1.550 14.033 -10.155 1.00 60.34 194 ASN A N 1
ATOM 1545 C CA . ASN A 1 194 ? 2.437 15.117 -9.749 1.00 60.34 194 ASN A CA 1
ATOM 1546 C C . ASN A 1 194 ? 3.930 14.730 -9.813 1.00 60.34 194 ASN A C 1
ATOM 1548 O O . ASN A 1 194 ? 4.757 15.627 -9.923 1.00 60.34 194 ASN A O 1
ATOM 1552 N N . PHE A 1 195 ? 4.281 13.434 -9.814 1.00 58.69 195 PHE A N 1
ATOM 1553 C CA . PHE A 1 195 ? 5.679 12.963 -9.753 1.00 58.69 195 PHE A CA 1
ATOM 1554 C C . PHE A 1 195 ? 6.344 12.737 -11.121 1.00 58.69 195 PHE A C 1
ATOM 1556 O O . PHE A 1 195 ? 7.522 12.413 -11.189 1.00 58.69 195 PHE A O 1
ATOM 1563 N N . GLY A 1 196 ? 5.641 12.924 -12.242 1.00 53.53 196 GLY A N 1
ATOM 1564 C CA . GLY A 1 196 ? 6.264 12.773 -13.558 1.00 53.53 196 GLY A CA 1
ATOM 1565 C C . GLY A 1 196 ? 5.277 12.758 -14.718 1.00 53.53 196 GLY A C 1
ATOM 1566 O O . GLY A 1 196 ? 4.103 12.434 -14.571 1.00 53.53 196 GLY A O 1
ATOM 1567 N N . LYS A 1 197 ? 5.767 13.113 -15.909 1.00 59.84 197 LYS A N 1
ATOM 1568 C CA . LYS A 1 197 ? 5.021 13.035 -17.177 1.00 59.84 197 LYS A CA 1
ATOM 1569 C C . LYS A 1 197 ? 5.689 11.994 -18.065 1.00 59.84 197 LYS A C 1
ATOM 1571 O O . LYS A 1 197 ? 6.897 12.096 -18.256 1.00 59.84 197 LYS A O 1
ATOM 1576 N N . GLY A 1 198 ? 4.914 11.076 -18.648 1.00 63.97 198 GLY A N 1
ATOM 1577 C CA . GLY A 1 198 ? 5.410 10.122 -19.654 1.00 63.97 198 GLY A CA 1
ATOM 1578 C C . GLY A 1 198 ? 4.939 8.676 -19.479 1.00 63.97 198 GLY A C 1
ATOM 1579 O O . GLY A 1 198 ? 5.130 7.869 -20.384 1.00 63.97 198 GLY A O 1
ATOM 1580 N N . PHE A 1 199 ? 4.291 8.346 -18.359 1.00 76.00 199 PHE A N 1
ATOM 1581 C CA . PHE A 1 199 ? 3.681 7.038 -18.124 1.00 76.00 199 PHE A CA 1
ATOM 1582 C C . PHE A 1 199 ? 2.285 7.207 -17.523 1.00 76.00 199 PHE A C 1
ATOM 1584 O O . PHE A 1 199 ? 2.080 8.101 -16.708 1.00 76.00 199 PHE A O 1
ATOM 1591 N N . SER A 1 200 ? 1.350 6.350 -17.936 1.00 81.44 200 SER A N 1
ATOM 1592 C CA . SER A 1 200 ? -0.029 6.333 -17.446 1.00 81.44 200 SER A CA 1
ATOM 1593 C C . SER A 1 200 ? -0.471 4.890 -17.212 1.00 81.44 200 SER A C 1
ATOM 1595 O O . SER A 1 200 ? -0.292 4.037 -18.094 1.00 81.44 200 SER A O 1
ATOM 1597 N N . LEU A 1 201 ? -1.046 4.594 -16.045 1.00 81.25 201 LEU A N 1
ATOM 1598 C CA . LEU A 1 201 ? -1.633 3.284 -15.735 1.00 81.25 201 LEU A CA 1
ATOM 1599 C C . LEU A 1 201 ? -2.913 3.052 -16.551 1.00 81.25 201 LEU A C 1
ATOM 1601 O O . LEU A 1 201 ? -3.254 1.912 -16.901 1.00 81.25 201 LEU A O 1
ATOM 1605 N N . SER A 1 202 ? -3.628 4.125 -16.885 1.00 76.81 202 SER A N 1
ATOM 1606 C CA . SER A 1 202 ? -4.828 4.119 -17.726 1.00 76.81 202 SER A CA 1
ATOM 1607 C C . SER A 1 202 ? -4.614 3.373 -19.051 1.00 76.81 202 SER A C 1
ATOM 1609 O O . SER A 1 202 ? -5.427 2.509 -19.396 1.00 76.81 202 SER A O 1
ATOM 1611 N N . ASP A 1 203 ? -3.469 3.586 -19.704 1.00 74.12 203 ASP A N 1
ATOM 1612 C CA . ASP A 1 203 ? -3.140 3.070 -21.040 1.00 74.12 203 ASP A CA 1
ATOM 1613 C C . ASP A 1 203 ? -2.687 1.601 -21.049 1.00 74.12 20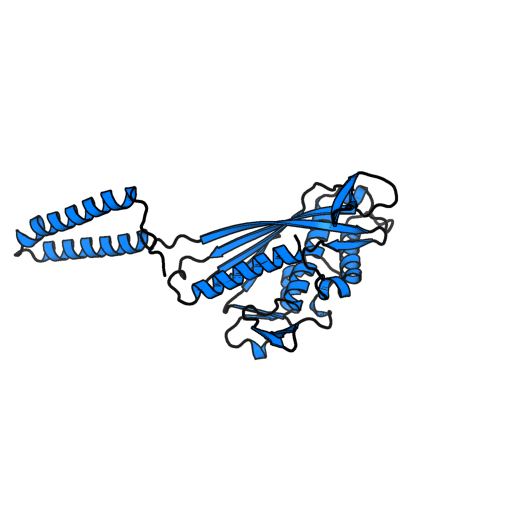3 ASP A C 1
ATOM 1615 O O . ASP A 1 203 ? -2.459 1.006 -22.108 1.00 74.12 203 ASP A O 1
ATOM 1619 N N . LYS A 1 204 ? -2.532 0.978 -19.875 1.00 75.50 204 LYS A N 1
ATOM 1620 C CA . LYS A 1 204 ? -1.994 -0.382 -19.767 1.00 75.50 204 LYS A CA 1
ATOM 1621 C C . LYS A 1 204 ? -3.069 -1.457 -19.900 1.00 75.50 204 LYS A C 1
ATOM 1623 O O . LYS A 1 204 ? -4.086 -1.466 -19.198 1.00 75.50 204 LYS A O 1
ATOM 1628 N N . VAL A 1 205 ? -2.805 -2.395 -20.814 1.00 62.56 205 VAL A N 1
ATOM 1629 C CA . VAL A 1 205 ? -3.655 -3.548 -21.143 1.00 62.56 205 VAL A CA 1
ATOM 1630 C C . VAL A 1 205 ? -3.355 -4.703 -20.181 1.00 62.56 205 VAL A C 1
ATOM 1632 O O . VAL A 1 205 ? -2.206 -4.908 -19.805 1.00 62.56 205 VAL A O 1
ATOM 1635 N N . ARG A 1 206 ? -4.379 -5.499 -19.839 1.00 68.31 206 ARG A N 1
ATOM 1636 C CA . ARG A 1 206 ? -4.322 -6.660 -18.917 1.00 68.31 206 ARG A CA 1
ATOM 1637 C C . ARG A 1 206 ? -4.203 -6.336 -17.423 1.00 68.31 206 ARG A C 1
ATOM 1639 O O . ARG A 1 206 ? -3.901 -7.233 -16.654 1.00 68.31 206 ARG A O 1
ATOM 1646 N N . MET A 1 207 ? -4.529 -5.112 -17.019 1.00 76.50 207 MET A N 1
ATOM 1647 C CA . MET A 1 207 ? -4.722 -4.743 -15.613 1.00 76.50 207 MET A CA 1
ATOM 1648 C C . MET A 1 207 ? -6.209 -4.609 -15.278 1.00 76.50 207 MET A C 1
ATOM 1650 O O . MET A 1 207 ? -7.046 -4.445 -16.174 1.00 76.50 207 MET A O 1
ATOM 1654 N N . THR A 1 208 ? -6.549 -4.627 -13.991 1.00 83.25 208 THR A N 1
ATOM 1655 C CA . THR A 1 208 ? -7.900 -4.260 -13.542 1.00 83.25 208 THR A CA 1
ATOM 1656 C C . THR A 1 208 ? -8.211 -2.788 -13.851 1.00 83.25 208 THR A C 1
ATOM 1658 O O . THR A 1 208 ? -7.317 -1.980 -14.097 1.00 83.25 208 THR A O 1
ATOM 1661 N N . LYS A 1 209 ? -9.498 -2.406 -13.889 1.00 87.31 209 LYS A N 1
ATOM 1662 C CA . LYS A 1 209 ? -9.898 -1.020 -14.213 1.00 87.31 209 LYS A CA 1
ATOM 1663 C C . LYS A 1 209 ? -9.689 -0.038 -13.052 1.00 87.31 209 LYS A C 1
ATOM 1665 O O . LYS A 1 209 ? -9.907 1.162 -13.227 1.00 87.31 209 LYS A O 1
ATOM 1670 N N . GLY A 1 210 ? -9.304 -0.531 -11.881 1.00 89.81 210 GLY A N 1
ATOM 1671 C CA . GLY A 1 210 ? -9.171 0.249 -10.662 1.00 89.81 210 GLY A CA 1
ATOM 1672 C C . GLY A 1 210 ? -9.079 -0.643 -9.430 1.00 89.81 210 GLY A C 1
ATOM 1673 O O . GLY A 1 210 ? -9.164 -1.867 -9.534 1.00 89.81 210 GLY A O 1
ATOM 1674 N N . LEU A 1 211 ? -8.937 -0.008 -8.272 1.00 91.62 211 LEU A N 1
ATOM 1675 C CA . LEU A 1 211 ? -8.901 -0.660 -6.970 1.00 91.62 211 LEU A CA 1
ATOM 1676 C C . LEU A 1 211 ? -10.296 -0.662 -6.343 1.00 91.62 211 LEU A C 1
ATOM 1678 O O . LEU A 1 211 ? -10.932 0.385 -6.218 1.00 91.62 211 LEU A O 1
ATOM 1682 N N . THR A 1 212 ? -10.741 -1.830 -5.892 1.00 93.06 212 THR A N 1
ATOM 1683 C CA . THR A 1 212 ? -11.883 -1.977 -4.988 1.00 93.06 212 THR A CA 1
ATOM 1684 C C . THR A 1 212 ? -11.347 -2.024 -3.559 1.00 93.06 212 THR A C 1
ATOM 1686 O O . THR A 1 212 ? -10.709 -2.995 -3.145 1.00 93.06 212 THR A O 1
ATOM 1689 N N . LEU A 1 213 ? -11.587 -0.952 -2.811 1.00 93.31 213 LEU A N 1
ATOM 1690 C CA . LEU A 1 213 ? -11.088 -0.694 -1.461 1.00 93.31 213 LEU A CA 1
ATOM 1691 C C . LEU A 1 213 ? -12.236 -0.697 -0.444 1.00 93.31 213 LEU A C 1
ATOM 1693 O O . LEU A 1 213 ? -13.395 -0.603 -0.848 1.00 93.31 213 LEU A O 1
ATOM 1697 N N . PRO A 1 214 ? -11.953 -0.768 0.870 1.00 93.31 214 PRO A N 1
ATOM 1698 C CA . PRO A 1 214 ? -13.006 -0.746 1.876 1.00 93.31 214 PRO A CA 1
ATOM 1699 C C . PRO A 1 214 ? -13.975 0.443 1.733 1.00 93.31 214 PRO A C 1
ATOM 1701 O O . PRO A 1 214 ? -13.598 1.485 1.182 1.00 93.31 214 PRO A O 1
ATOM 1704 N N . PRO A 1 215 ? -15.205 0.339 2.262 1.00 92.69 215 PRO A N 1
ATOM 1705 C CA . PRO A 1 215 ? -16.200 1.398 2.165 1.00 92.69 215 PRO A CA 1
ATOM 1706 C C . PRO A 1 215 ? -15.685 2.736 2.686 1.00 92.69 215 PRO A C 1
ATOM 1708 O O . PRO A 1 215 ? -15.030 2.802 3.732 1.00 92.69 215 PRO A O 1
ATOM 1711 N N . ASN A 1 216 ? -16.036 3.809 1.977 1.00 93.50 216 ASN A N 1
ATOM 1712 C CA . ASN A 1 216 ? -15.650 5.183 2.303 1.00 93.50 216 ASN A CA 1
ATOM 1713 C C . ASN A 1 216 ? -14.130 5.384 2.398 1.00 93.50 216 ASN A C 1
ATOM 1715 O O . ASN A 1 216 ? -13.667 6.207 3.185 1.00 93.50 216 ASN A O 1
ATOM 1719 N N . THR A 1 217 ? -13.355 4.623 1.620 1.00 95.56 217 THR A N 1
ATOM 1720 C CA . THR A 1 217 ? -11.920 4.883 1.473 1.00 95.56 217 THR A CA 1
ATOM 1721 C C . THR A 1 217 ? -11.694 6.096 0.575 1.00 95.56 217 THR A C 1
ATOM 1723 O O . THR A 1 217 ? -12.316 6.205 -0.479 1.00 95.56 217 THR A O 1
ATOM 1726 N N . THR A 1 218 ? -10.788 6.983 0.963 1.00 95.31 218 THR A N 1
ATOM 1727 C CA . THR A 1 218 ? -10.274 8.082 0.141 1.00 95.31 218 THR A CA 1
ATOM 1728 C C . THR A 1 218 ? -8.796 7.857 -0.135 1.00 95.31 218 THR A C 1
ATOM 1730 O O . THR A 1 218 ? -8.044 7.549 0.790 1.00 95.31 218 THR A O 1
ATOM 1733 N N . LEU A 1 219 ? -8.387 8.027 -1.392 1.00 94.62 219 LEU A N 1
ATOM 1734 C CA . LEU A 1 219 ? -6.985 8.081 -1.793 1.00 94.62 219 LEU A CA 1
ATOM 1735 C C . LEU A 1 219 ? -6.584 9.543 -1.954 1.00 94.62 219 LEU A C 1
ATOM 1737 O O . LEU A 1 219 ? -7.233 10.299 -2.674 1.00 94.62 219 LEU A O 1
ATOM 1741 N N . SER A 1 220 ? -5.511 9.932 -1.287 1.00 93.31 220 SER A N 1
ATOM 1742 C CA . SER A 1 220 ? -4.967 11.282 -1.368 1.00 93.31 220 SER A CA 1
ATOM 1743 C C . SER A 1 220 ? -3.453 11.243 -1.313 1.00 93.31 220 SER A C 1
ATOM 1745 O O . SER A 1 220 ? -2.869 10.289 -0.800 1.00 93.31 220 SER A O 1
ATOM 1747 N N . MET A 1 221 ? -2.832 12.309 -1.795 1.00 89.38 221 MET A N 1
ATOM 1748 C CA . MET A 1 221 ? -1.398 12.510 -1.694 1.00 89.38 221 MET A CA 1
ATOM 1749 C C . MET A 1 221 ? -1.132 13.871 -1.058 1.00 89.38 221 MET A C 1
ATOM 1751 O O . MET A 1 221 ? -1.744 14.867 -1.447 1.00 89.38 221 MET A O 1
ATOM 1755 N N . SER A 1 222 ? -0.262 13.905 -0.052 1.00 87.00 222 SER A N 1
ATOM 1756 C CA . SER A 1 222 ? 0.134 15.121 0.661 1.00 87.00 222 SER A CA 1
ATOM 1757 C C . SER A 1 222 ? 1.654 15.210 0.674 1.00 87.00 222 SER A C 1
ATOM 1759 O O . SER A 1 222 ? 2.306 14.524 1.462 1.00 87.00 222 SER A O 1
ATOM 1761 N N . GLY A 1 223 ? 2.218 16.055 -0.191 1.00 84.19 223 GLY A N 1
ATOM 1762 C CA . GLY A 1 223 ? 3.652 16.006 -0.487 1.00 84.19 223 GLY A CA 1
ATOM 1763 C C . GLY A 1 223 ? 4.007 14.643 -1.084 1.00 84.19 223 GLY A C 1
ATOM 1764 O O . GLY A 1 223 ? 3.316 14.177 -1.987 1.00 84.19 223 GLY A O 1
ATOM 1765 N N . ASP A 1 224 ? 4.999 13.971 -0.505 1.00 81.62 224 ASP A N 1
ATOM 1766 C CA . ASP A 1 224 ? 5.500 12.667 -0.974 1.00 81.62 224 ASP A CA 1
ATOM 1767 C C . ASP A 1 224 ? 4.793 11.467 -0.330 1.00 81.62 224 ASP A C 1
ATOM 1769 O O . ASP A 1 224 ? 5.140 10.310 -0.571 1.00 81.62 224 ASP A O 1
ATOM 1773 N N . LYS A 1 225 ? 3.802 11.731 0.525 1.00 91.19 225 LYS A N 1
ATOM 1774 C CA . LYS A 1 225 ? 3.078 10.701 1.265 1.00 91.19 225 LYS A CA 1
ATOM 1775 C C . LYS A 1 225 ? 1.759 10.381 0.585 1.00 91.19 225 LYS A C 1
ATOM 1777 O O . LYS A 1 225 ? 0.916 11.261 0.393 1.00 91.19 225 LYS A O 1
ATOM 1782 N N . VAL A 1 226 ? 1.564 9.106 0.277 1.00 93.69 226 VAL A N 1
ATOM 1783 C CA . VAL A 1 226 ? 0.297 8.554 -0.196 1.00 93.69 226 VAL A CA 1
ATOM 1784 C C . VAL A 1 226 ? -0.498 8.066 1.006 1.00 93.69 226 VAL A C 1
ATOM 1786 O O . VAL A 1 226 ? 0.006 7.281 1.808 1.00 93.69 226 VAL A O 1
ATOM 1789 N N . SER A 1 227 ? -1.753 8.492 1.111 1.00 95.50 227 SER A N 1
ATOM 1790 C CA . SER A 1 227 ? -2.637 8.145 2.223 1.00 95.50 227 SER A CA 1
ATOM 1791 C C . SER A 1 227 ? -3.936 7.528 1.710 1.00 95.50 227 SER A C 1
ATOM 1793 O O . SER A 1 227 ? -4.621 8.082 0.847 1.00 95.50 227 SER A O 1
ATOM 1795 N N . LEU A 1 228 ? -4.280 6.378 2.283 1.00 95.94 228 LEU A N 1
ATOM 1796 C CA . LEU A 1 228 ? -5.543 5.672 2.137 1.00 95.94 228 LEU A CA 1
ATOM 1797 C C . LEU A 1 228 ? -6.273 5.708 3.470 1.00 95.94 228 LEU A C 1
ATOM 1799 O O . LEU A 1 228 ? -5.871 5.059 4.437 1.00 95.94 228 LEU A O 1
ATOM 1803 N N . GLU A 1 229 ? -7.359 6.463 3.521 1.00 96.06 229 GLU A N 1
ATOM 1804 C CA . GLU A 1 229 ? -8.095 6.684 4.758 1.00 96.06 229 GLU A CA 1
ATOM 1805 C C . GLU A 1 229 ? -9.536 6.217 4.631 1.00 96.06 229 GLU A C 1
ATOM 1807 O O . GLU A 1 229 ? -10.220 6.537 3.669 1.00 96.06 229 GLU A O 1
ATOM 1812 N N . ASN A 1 230 ? -10.007 5.467 5.621 1.00 94.62 230 ASN A N 1
ATOM 1813 C CA . ASN A 1 230 ? -11.396 5.048 5.750 1.00 94.62 230 ASN A CA 1
ATOM 1814 C C . ASN A 1 230 ? -11.850 5.179 7.222 1.00 94.62 230 ASN A C 1
ATOM 1816 O O . ASN A 1 230 ? -11.074 5.619 8.081 1.00 94.62 230 ASN A O 1
ATOM 1820 N N . PRO A 1 231 ? -13.105 4.836 7.567 1.00 92.38 231 PRO A N 1
ATOM 1821 C CA . PRO A 1 231 ? -13.610 4.993 8.931 1.00 92.38 231 PRO A CA 1
ATOM 1822 C C . PRO A 1 231 ? -12.870 4.189 10.010 1.00 92.38 231 PRO A C 1
ATOM 1824 O O . PRO A 1 231 ? -13.004 4.527 11.183 1.00 92.38 231 PRO A O 1
ATOM 1827 N N . PHE A 1 232 ? -12.120 3.147 9.645 1.00 92.31 232 PHE A N 1
ATOM 1828 C CA . PHE A 1 232 ? -11.421 2.246 10.567 1.00 92.31 232 PHE A CA 1
ATOM 1829 C C . PHE A 1 232 ? -9.905 2.441 10.568 1.00 92.31 232 PHE A C 1
ATOM 1831 O O . PHE A 1 232 ? -9.263 2.200 11.587 1.00 92.31 232 PHE A O 1
ATOM 1838 N N . VAL A 1 233 ? -9.328 2.838 9.435 1.00 94.75 233 VAL A N 1
ATOM 1839 C CA . VAL A 1 233 ? -7.881 2.801 9.207 1.00 94.75 233 VAL A CA 1
ATOM 1840 C C . VAL A 1 233 ? -7.427 4.022 8.430 1.00 94.75 233 VAL A C 1
ATOM 1842 O O . VAL A 1 233 ? -8.084 4.433 7.473 1.00 94.75 233 VAL A O 1
ATOM 1845 N N . LYS A 1 234 ? -6.258 4.537 8.798 1.00 96.00 234 LYS A N 1
ATOM 1846 C CA . LYS A 1 234 ? -5.423 5.378 7.947 1.00 96.00 234 LYS A CA 1
ATOM 1847 C C . LYS A 1 234 ? -4.136 4.613 7.620 1.00 96.00 234 LYS A C 1
ATOM 1849 O O . LYS A 1 234 ? -3.359 4.309 8.520 1.00 96.00 234 LYS A O 1
ATOM 1854 N N . PHE A 1 235 ? -3.965 4.232 6.359 1.00 96.69 235 PHE A N 1
ATOM 1855 C CA . PHE A 1 235 ? -2.763 3.588 5.833 1.00 96.69 235 PHE A CA 1
ATOM 1856 C C . PHE A 1 235 ? -1.996 4.631 5.034 1.00 96.69 235 PHE A C 1
ATOM 1858 O O . PHE A 1 235 ? -2.537 5.199 4.090 1.00 96.69 235 PHE A O 1
ATOM 1865 N N . GLU A 1 236 ? -0.756 4.897 5.404 1.00 96.69 236 GLU A N 1
ATOM 1866 C CA . GLU A 1 236 ? 0.087 5.878 4.738 1.00 96.69 236 GLU A CA 1
ATOM 1867 C C . GLU A 1 236 ? 1.400 5.231 4.343 1.00 96.69 236 GLU A C 1
ATOM 1869 O O . GLU A 1 236 ? 1.943 4.437 5.110 1.00 96.69 236 GLU A O 1
ATOM 1874 N N . PHE A 1 237 ? 1.922 5.586 3.176 1.00 95.50 237 PHE A N 1
ATOM 1875 C CA . PHE A 1 237 ? 3.278 5.222 2.808 1.00 95.50 237 PHE A CA 1
ATOM 1876 C C . PHE A 1 237 ? 3.994 6.357 2.082 1.00 95.50 237 PHE A C 1
ATOM 1878 O O . PHE A 1 237 ? 3.367 7.188 1.421 1.00 95.50 237 PHE A O 1
ATOM 1885 N N . SER A 1 238 ? 5.310 6.388 2.221 1.00 92.94 238 SER A N 1
ATOM 1886 C CA . SER A 1 238 ? 6.215 7.285 1.504 1.00 92.94 238 SER A CA 1
ATOM 1887 C C . SER A 1 238 ? 7.455 6.519 1.071 1.00 92.94 238 SER A C 1
ATOM 1889 O O . SER A 1 238 ? 7.779 5.479 1.641 1.00 92.94 238 SER A O 1
ATOM 1891 N N . ILE A 1 239 ? 8.127 7.029 0.046 1.00 90.31 239 ILE A N 1
ATOM 1892 C CA . ILE A 1 239 ? 9.387 6.473 -0.438 1.00 90.31 239 ILE A CA 1
ATOM 1893 C C . ILE A 1 239 ? 10.494 7.427 -0.010 1.00 90.31 239 ILE A C 1
ATOM 1895 O O . ILE A 1 239 ? 10.534 8.573 -0.465 1.00 90.31 239 ILE A O 1
ATOM 1899 N N . ASP A 1 240 ? 11.361 6.942 0.864 1.00 87.31 240 ASP A N 1
ATOM 1900 C CA . ASP A 1 240 ? 12.582 7.617 1.274 1.00 87.31 240 ASP A CA 1
ATOM 1901 C C . ASP A 1 240 ? 13.740 7.086 0.427 1.00 87.31 240 ASP A C 1
ATOM 1903 O O . ASP A 1 240 ? 14.083 5.906 0.486 1.00 87.31 240 ASP A O 1
ATOM 1907 N N . VAL A 1 241 ? 14.301 7.933 -0.431 1.00 76.62 241 VAL A N 1
ATOM 1908 C CA . VAL A 1 241 ? 15.425 7.556 -1.292 1.00 76.62 241 VAL A CA 1
ATOM 1909 C C . VAL A 1 241 ? 16.691 7.908 -0.527 1.00 76.62 241 VAL A C 1
ATOM 1911 O O . VAL A 1 241 ? 16.985 9.083 -0.336 1.00 76.62 241 VAL A O 1
ATOM 1914 N N . ALA A 1 242 ? 17.415 6.897 -0.044 1.00 63.69 242 ALA A N 1
ATOM 1915 C CA . ALA A 1 242 ? 18.640 7.132 0.702 1.00 63.69 242 ALA A CA 1
ATOM 1916 C C . ALA A 1 242 ? 19.719 7.698 -0.236 1.00 63.69 242 ALA A C 1
ATOM 1918 O O . ALA A 1 242 ? 19.945 7.165 -1.320 1.00 63.69 242 ALA A O 1
ATOM 1919 N N . ASN A 1 243 ? 20.449 8.726 0.208 1.00 54.06 243 ASN A N 1
ATOM 1920 C CA . ASN A 1 243 ? 21.544 9.344 -0.559 1.00 54.06 243 ASN A CA 1
ATOM 1921 C C . ASN A 1 243 ? 22.765 8.417 -0.775 1.00 54.06 243 ASN A C 1
ATOM 1923 O O . ASN A 1 243 ? 23.797 8.852 -1.286 1.00 54.06 243 ASN A O 1
ATOM 1927 N N . SER A 1 244 ? 22.705 7.145 -0.373 1.00 51.34 244 SER A N 1
ATOM 1928 C CA . SER A 1 244 ? 23.763 6.170 -0.632 1.00 51.34 244 SER A CA 1
ATOM 1929 C C . SER A 1 244 ? 23.576 5.544 -2.014 1.00 51.34 244 SER A C 1
ATOM 1931 O O . SER A 1 244 ? 23.089 4.421 -2.150 1.00 51.34 244 SER A O 1
ATOM 1933 N N . LEU A 1 245 ? 23.985 6.273 -3.055 1.00 52.22 245 LEU A N 1
ATOM 1934 C CA . LEU A 1 245 ? 24.332 5.655 -4.332 1.00 52.22 245 LEU A CA 1
ATOM 1935 C C . LEU A 1 245 ? 25.555 4.761 -4.094 1.00 52.22 245 LEU A C 1
ATOM 1937 O O . LEU A 1 245 ? 26.691 5.238 -4.061 1.00 52.22 245 LEU A O 1
ATOM 1941 N N . GLU A 1 246 ? 25.337 3.461 -3.939 1.00 49.56 246 GLU A N 1
ATOM 1942 C CA . GLU A 1 246 ? 26.419 2.487 -4.008 1.00 49.56 246 GLU A CA 1
ATOM 1943 C C . GLU A 1 246 ? 26.461 1.910 -5.422 1.00 49.56 246 GLU A C 1
ATOM 1945 O O . GLU A 1 246 ? 25.626 1.099 -5.823 1.00 49.56 246 GLU A O 1
ATOM 1950 N N . VAL A 1 247 ? 27.464 2.320 -6.206 1.00 49.03 247 VAL A N 1
ATOM 1951 C CA . VAL A 1 247 ? 27.766 1.677 -7.492 1.00 49.03 247 VAL A CA 1
ATOM 1952 C C . VAL A 1 247 ? 28.370 0.310 -7.203 1.00 49.03 247 VAL A C 1
ATOM 1954 O O . VAL A 1 247 ? 29.588 0.124 -7.201 1.00 49.03 247 VAL A O 1
ATOM 1957 N N . ALA A 1 248 ? 27.498 -0.643 -6.910 1.00 48.31 248 ALA A N 1
ATOM 1958 C CA . ALA A 1 248 ? 27.875 -2.014 -6.671 1.00 48.31 248 ALA A CA 1
ATOM 1959 C C . ALA A 1 248 ? 27.469 -2.914 -7.847 1.00 48.31 248 ALA A C 1
ATOM 1961 O O . ALA A 1 248 ? 26.611 -2.541 -8.636 1.00 48.31 248 ALA A O 1
ATOM 1962 N N . TYR A 1 249 ? 28.061 -4.095 -8.001 1.00 56.84 249 TYR A N 1
ATOM 1963 C CA . TYR A 1 249 ? 27.619 -5.110 -8.958 1.00 56.84 249 TYR A CA 1
ATOM 1964 C C . TYR A 1 249 ? 27.112 -6.351 -8.216 1.00 56.84 249 TYR A C 1
ATOM 1966 O O . TYR A 1 249 ? 27.802 -6.823 -7.310 1.00 56.84 249 TYR A O 1
ATOM 1974 N N . PRO A 1 250 ? 25.922 -6.879 -8.571 1.00 44.53 250 PRO A N 1
ATOM 1975 C CA . PRO A 1 250 ? 25.403 -8.097 -7.969 1.00 44.53 250 PRO A CA 1
ATOM 1976 C C . PRO A 1 250 ? 26.180 -9.316 -8.485 1.00 44.53 250 PRO A C 1
ATOM 1978 O O . PRO A 1 250 ? 26.131 -9.640 -9.672 1.00 44.53 250 PRO A O 1
ATOM 1981 N N . GLU A 1 251 ? 26.864 -10.025 -7.593 1.00 46.94 251 GLU A N 1
ATOM 1982 C CA . GLU A 1 251 ? 27.430 -11.351 -7.831 1.00 46.94 251 GLU A CA 1
ATOM 1983 C C . GLU A 1 251 ? 26.577 -12.394 -7.101 1.00 46.94 251 GLU A C 1
ATOM 1985 O O . GLU A 1 251 ? 26.382 -12.333 -5.883 1.00 46.94 251 GLU A O 1
ATOM 1990 N N . VAL A 1 252 ? 26.043 -13.365 -7.847 1.00 49.12 252 VAL A N 1
ATOM 1991 C CA . VAL A 1 252 ? 25.343 -14.503 -7.243 1.00 49.12 252 VAL A CA 1
ATOM 1992 C C . VAL A 1 252 ? 26.394 -15.469 -6.713 1.00 49.12 252 VAL A C 1
ATOM 1994 O O . VAL A 1 252 ? 27.066 -16.168 -7.474 1.00 49.12 252 VAL A O 1
ATOM 1997 N N . CYS A 1 253 ? 26.529 -15.515 -5.393 1.00 48.12 253 CYS A N 1
ATOM 1998 C CA . CYS A 1 253 ? 27.402 -16.455 -4.715 1.00 48.12 253 CYS A CA 1
ATOM 1999 C C . CYS A 1 253 ? 26.938 -17.897 -4.939 1.00 48.12 253 CYS A C 1
ATOM 2001 O O . CYS A 1 253 ? 25.772 -18.184 -5.215 1.00 48.12 253 CYS A O 1
ATOM 2003 N N . LYS A 1 254 ? 27.864 -18.846 -4.764 1.00 38.44 254 LYS A N 1
ATOM 2004 C CA . LYS A 1 254 ? 27.598 -20.287 -4.935 1.00 38.44 254 LYS A CA 1
ATOM 2005 C C . LYS A 1 254 ? 26.495 -20.834 -4.014 1.00 38.44 254 LYS A C 1
ATOM 2007 O O . LYS A 1 254 ? 26.005 -21.930 -4.262 1.00 38.44 254 LYS A O 1
ATOM 2012 N N . ASP A 1 255 ? 26.122 -20.100 -2.968 1.00 49.97 255 ASP A N 1
ATOM 2013 C CA . ASP A 1 255 ? 25.039 -20.416 -2.030 1.00 49.97 255 ASP A CA 1
ATOM 2014 C C . ASP A 1 255 ? 23.689 -19.766 -2.401 1.00 49.97 255 ASP A C 1
ATOM 2016 O O . ASP A 1 255 ? 22.719 -19.905 -1.658 1.00 49.97 255 ASP A O 1
ATOM 2020 N N . GLY A 1 256 ? 23.608 -19.083 -3.547 1.00 36.62 256 GLY A N 1
ATOM 2021 C CA . GLY A 1 256 ? 22.399 -18.419 -4.038 1.00 36.62 256 GLY A CA 1
ATOM 2022 C C . GLY A 1 256 ? 22.149 -17.035 -3.438 1.00 36.62 256 GLY A C 1
ATOM 2023 O O . GLY A 1 256 ? 21.124 -16.429 -3.745 1.00 36.62 256 GLY A O 1
ATOM 2024 N N . LYS A 1 257 ? 23.057 -16.516 -2.603 1.00 36.72 257 LYS A N 1
ATOM 2025 C CA . LYS A 1 257 ? 22.971 -15.147 -2.081 1.00 36.72 257 LYS A CA 1
ATOM 2026 C C . LYS A 1 257 ? 23.527 -14.148 -3.086 1.00 36.72 257 LYS A C 1
ATOM 2028 O O . LYS A 1 257 ? 24.516 -14.429 -3.758 1.00 36.72 257 LYS A O 1
ATOM 2033 N N . VAL A 1 258 ? 22.911 -12.975 -3.163 1.00 42.88 258 VAL A N 1
ATOM 2034 C CA . VAL A 1 258 ? 23.408 -11.857 -3.972 1.00 42.88 258 VAL A CA 1
ATOM 2035 C C . VAL A 1 258 ? 24.334 -11.010 -3.101 1.00 42.88 258 VAL A C 1
ATOM 2037 O O . VAL A 1 258 ? 23.926 -10.557 -2.035 1.00 42.88 258 VAL A O 1
ATOM 2040 N N . MET A 1 259 ? 25.582 -10.837 -3.532 1.00 42.06 259 MET A N 1
ATOM 2041 C CA . MET A 1 259 ? 26.567 -9.937 -2.922 1.00 42.06 259 MET A CA 1
ATOM 2042 C C . MET A 1 259 ? 26.796 -8.739 -3.839 1.00 42.06 259 MET A C 1
ATOM 2044 O O . MET A 1 259 ? 26.768 -8.887 -5.055 1.00 42.06 259 MET A O 1
ATOM 2048 N N . PHE A 1 260 ? 27.045 -7.568 -3.263 1.00 47.50 260 PHE A N 1
ATOM 2049 C CA . PHE A 1 260 ? 27.254 -6.319 -3.989 1.00 47.50 260 PHE A CA 1
ATOM 2050 C C . PHE A 1 260 ? 28.717 -5.872 -3.834 1.00 47.50 260 PHE A C 1
ATOM 2052 O O . PHE A 1 260 ? 29.213 -5.743 -2.717 1.00 47.50 260 PHE A O 1
ATOM 2059 N N . HIS A 1 261 ? 29.427 -5.669 -4.945 1.00 49.69 261 HIS A N 1
ATOM 2060 C CA . HIS A 1 261 ? 30.849 -5.289 -4.963 1.00 49.69 261 HIS A CA 1
ATOM 2061 C C . HIS A 1 261 ? 31.074 -3.937 -5.661 1.00 49.69 261 HIS A C 1
ATOM 2063 O O . HIS A 1 261 ? 30.451 -3.680 -6.678 1.00 49.69 261 HIS A O 1
ATOM 2069 N N . LEU A 1 262 ? 31.992 -3.090 -5.186 1.00 43.00 262 LEU A N 1
ATOM 2070 C CA . LEU A 1 262 ? 32.231 -1.747 -5.749 1.00 43.00 262 LEU A CA 1
ATOM 2071 C C . LEU A 1 262 ? 33.205 -1.760 -6.960 1.00 43.00 262 LEU A C 1
ATOM 2073 O O . LEU A 1 262 ? 34.336 -2.225 -6.823 1.00 43.00 262 LEU A O 1
ATOM 2077 N N . GLY A 1 263 ? 32.799 -1.180 -8.107 1.00 42.59 263 GLY A N 1
ATOM 2078 C CA . GLY A 1 263 ? 33.684 -0.707 -9.202 1.00 42.59 263 GLY A CA 1
ATOM 2079 C C . GLY A 1 263 ? 33.852 -1.536 -10.509 1.00 42.59 263 GLY A C 1
ATOM 2080 O O . GLY A 1 263 ? 33.845 -2.762 -10.489 1.00 42.59 263 GLY A O 1
ATOM 2081 N N . HIS A 1 264 ? 34.129 -0.789 -11.605 1.00 38.72 264 HIS A N 1
ATOM 2082 C CA . HIS A 1 264 ? 34.522 -1.074 -13.019 1.00 38.72 264 HIS A CA 1
ATOM 2083 C C . HIS A 1 264 ? 33.488 -1.033 -14.192 1.00 38.72 264 HIS A C 1
ATOM 2085 O O . HIS A 1 264 ? 32.466 -1.710 -14.204 1.00 38.72 264 HIS A O 1
ATOM 2091 N N . GLU A 1 265 ? 33.894 -0.234 -15.203 1.00 43.06 265 GLU A N 1
ATOM 2092 C CA . GLU A 1 265 ? 33.487 0.158 -16.585 1.00 43.06 265 GLU A CA 1
ATOM 2093 C C . GLU A 1 265 ? 32.281 -0.432 -17.355 1.00 43.06 265 GLU A C 1
ATOM 2095 O O . GLU A 1 265 ? 31.973 0.073 -18.437 1.00 43.06 265 GLU A O 1
ATOM 2100 N N . HIS A 1 266 ? 31.530 -1.404 -16.843 1.00 48.59 266 HIS A N 1
ATOM 2101 C CA . HIS A 1 266 ? 30.331 -1.929 -17.525 1.00 48.59 266 HIS A CA 1
ATOM 2102 C C . HIS A 1 266 ? 29.166 -2.187 -16.556 1.00 48.59 266 HIS A C 1
ATOM 2104 O O . HIS A 1 266 ? 28.409 -3.144 -16.720 1.00 48.59 266 HIS A O 1
ATOM 2110 N N . SER A 1 267 ? 29.029 -1.361 -15.522 1.00 53.56 267 SER A N 1
ATOM 2111 C CA . SER A 1 267 ? 28.248 -1.674 -14.325 1.00 53.56 267 SER A CA 1
ATOM 2112 C C . SER A 1 267 ? 26.813 -1.143 -14.337 1.00 53.56 267 SER A C 1
ATOM 2114 O O . SER A 1 267 ? 26.585 0.047 -14.538 1.00 53.56 267 SER A O 1
ATOM 2116 N N . ASN A 1 268 ? 25.865 -2.016 -13.983 1.00 58.22 268 ASN A N 1
ATOM 2117 C CA . ASN A 1 268 ? 24.536 -1.603 -13.536 1.00 58.22 268 ASN A CA 1
ATOM 2118 C C . ASN A 1 268 ? 24.674 -0.726 -12.274 1.00 58.22 268 ASN A C 1
ATOM 2120 O O . ASN A 1 268 ? 25.403 -1.095 -11.354 1.00 58.22 268 ASN A O 1
ATOM 2124 N N . LEU A 1 269 ? 23.972 0.402 -12.210 1.00 66.31 269 LEU A N 1
ATOM 2125 C CA . LEU A 1 269 ? 23.895 1.249 -11.019 1.00 66.31 269 LEU A CA 1
ATOM 2126 C C . LEU A 1 269 ? 22.931 0.616 -10.015 1.00 66.31 269 LEU A C 1
ATOM 2128 O O . LEU A 1 269 ? 21.820 0.247 -10.394 1.00 66.31 269 LEU A O 1
ATOM 2132 N N . ASN A 1 270 ? 23.336 0.507 -8.752 1.00 69.94 270 ASN A N 1
ATOM 2133 C CA . ASN A 1 270 ? 22.479 0.012 -7.681 1.00 69.94 270 ASN A CA 1
ATOM 2134 C C . ASN A 1 270 ? 22.045 1.160 -6.772 1.00 69.94 270 ASN A C 1
ATOM 2136 O O . ASN A 1 270 ? 22.819 2.070 -6.485 1.00 69.94 270 ASN A O 1
ATOM 2140 N N . TYR A 1 271 ? 20.788 1.107 -6.348 1.00 73.00 271 TYR A N 1
ATOM 2141 C CA . TYR A 1 271 ? 20.166 2.114 -5.501 1.00 73.00 271 TYR A CA 1
ATOM 2142 C C . TYR A 1 271 ? 19.390 1.447 -4.383 1.00 73.00 271 TYR A C 1
ATOM 2144 O O . TYR A 1 271 ? 18.639 0.498 -4.622 1.00 73.00 271 TYR A O 1
ATOM 2152 N N . GLU A 1 272 ? 19.539 1.994 -3.184 1.00 77.06 272 GLU A N 1
ATOM 2153 C CA . GLU A 1 272 ? 18.728 1.630 -2.032 1.00 77.06 272 GLU A CA 1
ATOM 2154 C C . GLU A 1 272 ? 17.701 2.725 -1.754 1.00 77.06 272 GLU A C 1
ATOM 2156 O O . GLU A 1 272 ? 17.992 3.920 -1.815 1.00 77.06 272 GLU A O 1
ATOM 2161 N N . ALA A 1 273 ? 16.486 2.311 -1.431 1.00 83.44 273 ALA A N 1
ATOM 2162 C CA . ALA A 1 273 ? 15.461 3.195 -0.903 1.00 83.44 273 ALA A CA 1
ATOM 2163 C C . ALA A 1 273 ? 14.654 2.454 0.168 1.00 83.44 273 ALA A C 1
ATOM 2165 O O . ALA A 1 273 ? 14.763 1.237 0.330 1.00 83.44 273 ALA A O 1
ATOM 2166 N N . ASN A 1 274 ? 13.841 3.185 0.913 1.00 89.06 274 ASN A N 1
ATOM 2167 C CA . ASN A 1 274 ? 12.946 2.636 1.914 1.00 89.06 274 ASN A CA 1
ATOM 2168 C C . ASN A 1 274 ? 11.506 2.996 1.561 1.00 89.06 274 ASN A C 1
ATOM 2170 O O . ASN A 1 274 ? 11.203 4.125 1.179 1.00 89.06 274 ASN A O 1
ATOM 2174 N N . ILE A 1 275 ? 10.601 2.032 1.704 1.00 91.88 275 ILE A N 1
ATOM 2175 C CA . ILE A 1 275 ? 9.164 2.289 1.743 1.00 91.88 275 ILE A CA 1
ATOM 2176 C C . ILE A 1 275 ? 8.770 2.352 3.212 1.00 91.88 275 ILE A C 1
ATOM 2178 O O . ILE A 1 275 ? 8.681 1.323 3.887 1.00 91.88 275 ILE A O 1
ATOM 2182 N N . ASP A 1 276 ? 8.517 3.559 3.697 1.00 94.06 276 ASP A N 1
ATOM 2183 C CA . ASP A 1 276 ? 8.057 3.784 5.059 1.00 94.06 276 ASP A CA 1
ATOM 2184 C C . ASP A 1 276 ? 6.541 3.722 5.095 1.00 94.06 276 ASP A C 1
ATOM 2186 O O . ASP A 1 276 ? 5.857 4.493 4.423 1.00 94.06 276 ASP A O 1
ATOM 2190 N N . ILE A 1 277 ? 6.007 2.806 5.893 1.00 96.06 277 ILE A N 1
ATOM 2191 C CA . ILE A 1 277 ? 4.581 2.542 6.029 1.00 96.06 277 ILE A CA 1
ATOM 2192 C C . ILE A 1 277 ? 4.149 2.898 7.448 1.00 96.06 277 ILE A C 1
ATOM 2194 O O . ILE A 1 277 ? 4.695 2.408 8.435 1.00 96.06 277 ILE A O 1
ATOM 2198 N N . THR A 1 278 ? 3.106 3.714 7.560 1.00 96.88 278 THR A N 1
ATOM 2199 C CA . THR A 1 278 ? 2.411 4.002 8.816 1.00 96.88 278 THR A CA 1
ATOM 2200 C C . THR A 1 278 ? 0.971 3.520 8.727 1.00 96.88 278 THR A C 1
ATOM 2202 O O . THR A 1 278 ? 0.214 3.926 7.848 1.00 96.88 278 THR A O 1
ATOM 2205 N N . ILE A 1 279 ? 0.566 2.674 9.666 1.00 96.19 279 ILE A N 1
ATOM 2206 C CA . ILE A 1 279 ? -0.804 2.187 9.796 1.00 96.19 279 ILE A CA 1
ATOM 2207 C C . ILE A 1 279 ? -1.345 2.678 11.121 1.00 96.19 279 ILE A C 1
ATOM 2209 O O . ILE A 1 279 ? -0.828 2.342 12.185 1.00 96.19 279 ILE A O 1
ATOM 2213 N N . THR A 1 280 ? -2.437 3.416 11.046 1.00 94.69 280 THR A N 1
ATOM 2214 C CA . THR A 1 280 ? -3.123 3.953 12.207 1.00 94.69 280 THR A CA 1
ATOM 2215 C C . THR A 1 280 ? -4.533 3.381 12.248 1.00 94.69 280 THR A C 1
ATOM 2217 O O . THR A 1 280 ? -5.378 3.702 11.408 1.00 94.69 280 THR A O 1
ATOM 2220 N N . MET A 1 281 ? -4.792 2.502 13.215 1.00 91.56 281 MET A N 1
ATOM 2221 C CA . MET A 1 281 ? -6.124 1.949 13.446 1.00 91.56 281 MET A CA 1
ATOM 2222 C C . MET A 1 281 ? -6.916 2.880 14.363 1.00 91.56 281 MET A C 1
ATOM 2224 O O . MET A 1 281 ? -6.563 3.069 15.531 1.00 91.56 281 MET A O 1
ATOM 2228 N N . LYS A 1 282 ? -8.017 3.421 13.841 1.00 89.06 282 LYS A N 1
ATOM 2229 C CA . LYS A 1 282 ? -8.828 4.435 14.513 1.00 89.06 282 LYS A CA 1
ATOM 2230 C C . LYS A 1 282 ? -9.510 3.866 15.748 1.00 89.06 282 LYS A C 1
ATOM 2232 O O . LYS A 1 282 ? -10.251 2.876 15.693 1.00 89.06 282 LYS A O 1
ATOM 2237 N N . ARG A 1 283 ? -9.282 4.535 16.872 1.00 82.69 283 ARG A N 1
ATOM 2238 C CA . ARG A 1 283 ? -9.775 4.134 18.190 1.00 82.69 283 ARG A CA 1
ATOM 2239 C C . ARG A 1 283 ? -11.300 4.047 18.258 1.00 82.69 283 ARG A C 1
ATOM 2241 O O . ARG A 1 283 ? -11.837 3.121 18.859 1.00 82.69 283 ARG A O 1
ATOM 2248 N N . GLU A 1 284 ? -12.007 4.937 17.561 1.00 80.50 284 GLU A N 1
ATOM 2249 C CA . GLU A 1 284 ? -13.469 5.071 17.588 1.00 80.50 284 GLU A CA 1
ATOM 2250 C C . GLU A 1 284 ? -14.188 3.809 17.082 1.00 80.50 284 GLU A C 1
ATOM 2252 O O . GLU A 1 284 ? -15.390 3.644 17.298 1.00 80.50 284 GLU A O 1
ATOM 2257 N N . ARG A 1 285 ? -13.468 2.912 16.394 1.00 80.50 285 ARG A N 1
ATOM 2258 C CA . ARG A 1 285 ? -14.014 1.695 15.785 1.00 80.50 285 ARG A CA 1
ATOM 2259 C C . ARG A 1 285 ? -13.502 0.389 16.393 1.00 80.50 285 ARG A C 1
ATOM 2261 O O . ARG A 1 285 ? -13.913 -0.666 15.918 1.00 80.50 285 ARG A O 1
ATOM 2268 N N . GLN A 1 286 ? -12.681 0.413 17.445 1.00 73.38 286 GLN A N 1
ATOM 2269 C CA . GLN A 1 286 ? -12.110 -0.811 18.043 1.00 73.38 286 GLN A CA 1
ATOM 2270 C C . GLN A 1 286 ? -13.151 -1.805 18.577 1.00 73.38 286 GLN A C 1
ATOM 2272 O O . GLN A 1 286 ? -12.912 -3.009 18.565 1.00 73.38 286 GLN A O 1
ATOM 2277 N N . GLY A 1 287 ? -14.324 -1.326 19.004 1.00 70.12 287 GLY A N 1
ATOM 2278 C CA . GLY A 1 287 ? -15.432 -2.186 19.441 1.00 70.12 287 GLY A CA 1
ATOM 2279 C C . GLY A 1 287 ? -16.240 -2.823 18.303 1.00 70.12 287 GLY A C 1
ATOM 2280 O O . GLY A 1 287 ? -17.144 -3.613 18.567 1.00 70.12 287 GLY A O 1
ATOM 2281 N N . SER A 1 288 ? -15.961 -2.476 17.043 1.00 82.19 288 SER A N 1
ATOM 2282 C CA . SER A 1 288 ? -16.700 -3.001 15.895 1.00 82.19 288 SER A CA 1
ATOM 2283 C C . SER A 1 288 ? -16.306 -4.444 15.584 1.00 82.19 288 SER A C 1
ATOM 2285 O O . SER A 1 288 ? -15.127 -4.794 15.568 1.00 82.19 288 SER A O 1
ATOM 2287 N N . ILE A 1 289 ? -17.296 -5.267 15.230 1.00 82.50 289 ILE A N 1
ATOM 2288 C CA . ILE A 1 289 ? -17.086 -6.646 14.756 1.00 82.50 289 ILE A CA 1
ATOM 2289 C C . ILE A 1 289 ? -16.212 -6.663 13.491 1.00 82.50 289 ILE A C 1
ATOM 2291 O O . ILE A 1 289 ? -15.457 -7.606 13.265 1.00 82.50 289 ILE A O 1
ATOM 2295 N N . GLU A 1 290 ? -16.273 -5.602 12.686 1.00 85.25 290 GLU A N 1
ATOM 2296 C CA . GLU A 1 290 ? -15.521 -5.502 11.437 1.00 85.25 290 GLU A CA 1
ATOM 2297 C C . GLU A 1 290 ? -14.048 -5.141 11.640 1.00 85.25 290 GLU A C 1
ATOM 2299 O O . GLU A 1 290 ? -13.261 -5.313 10.716 1.00 85.25 290 GLU A O 1
ATOM 2304 N N . TYR A 1 291 ? -13.640 -4.694 12.832 1.00 85.50 291 TYR A N 1
ATOM 2305 C CA . TYR A 1 291 ? -12.281 -4.205 13.087 1.00 85.50 291 TYR A CA 1
ATOM 2306 C C . TYR A 1 291 ? -11.193 -5.210 12.667 1.00 85.50 291 TYR A C 1
ATOM 2308 O O . TYR A 1 291 ? -10.227 -4.842 12.000 1.00 85.50 291 TYR A O 1
ATOM 2316 N N . ALA A 1 292 ? -11.397 -6.498 12.968 1.00 86.62 292 ALA A N 1
ATOM 2317 C CA . ALA A 1 292 ? -10.464 -7.568 12.608 1.00 86.62 292 ALA A CA 1
ATOM 2318 C C . ALA A 1 292 ? -10.270 -7.713 11.087 1.00 86.62 292 ALA A C 1
ATOM 2320 O O . ALA A 1 292 ? -9.171 -8.003 10.625 1.00 86.62 292 ALA A O 1
ATOM 2321 N N . LYS A 1 293 ? -11.317 -7.459 10.293 1.00 89.75 293 LYS A N 1
ATOM 2322 C CA . LYS A 1 293 ? -11.265 -7.518 8.824 1.00 89.75 293 LYS A CA 1
ATOM 2323 C C . LYS A 1 293 ? -10.358 -6.425 8.253 1.00 89.75 293 LYS A C 1
ATOM 2325 O O . LYS A 1 293 ? -9.639 -6.659 7.285 1.00 89.75 293 LYS A O 1
ATOM 2330 N N . TYR A 1 294 ? -10.396 -5.234 8.850 1.00 92.00 294 TYR A N 1
ATOM 2331 C CA . TYR A 1 294 ? -9.546 -4.111 8.458 1.00 92.00 294 TYR A CA 1
ATOM 2332 C C . TYR A 1 294 ? -8.093 -4.316 8.896 1.00 92.00 294 TYR A C 1
ATOM 2334 O O . TYR A 1 294 ? -7.189 -4.011 8.126 1.00 92.00 294 TYR A O 1
ATOM 2342 N N . GLU A 1 295 ? -7.869 -4.890 10.079 1.00 90.12 295 GLU A N 1
ATOM 2343 C CA . GLU A 1 295 ? -6.534 -5.279 10.554 1.00 90.12 295 GLU A CA 1
ATOM 2344 C C . GLU A 1 295 ? -5.910 -6.381 9.675 1.00 90.12 295 GLU A C 1
ATOM 2346 O O . GLU A 1 295 ? -4.737 -6.319 9.314 1.00 90.12 295 GLU A O 1
ATOM 2351 N N . GLU A 1 296 ? -6.691 -7.377 9.251 1.00 90.50 296 GLU A N 1
ATOM 2352 C CA . GLU A 1 296 ? -6.229 -8.394 8.297 1.00 90.50 296 GLU A CA 1
ATOM 2353 C C . GLU A 1 296 ? -5.912 -7.784 6.924 1.00 90.50 296 GLU A C 1
ATOM 2355 O O . GLU A 1 296 ? -4.925 -8.143 6.282 1.00 90.50 296 GLU A O 1
ATOM 2360 N N . TRP A 1 297 ? -6.738 -6.850 6.450 1.00 91.62 297 TRP A N 1
ATOM 2361 C CA . TRP A 1 297 ? -6.483 -6.139 5.199 1.00 91.62 297 TRP A CA 1
ATOM 2362 C C . TRP A 1 297 ? -5.176 -5.339 5.240 1.00 91.62 297 TRP A C 1
ATOM 2364 O O . TRP A 1 297 ? -4.370 -5.489 4.324 1.00 91.62 297 TRP A O 1
ATOM 2374 N N . THR A 1 298 ? -4.916 -4.561 6.293 1.00 93.44 298 THR A N 1
ATOM 2375 C CA . THR A 1 298 ? -3.668 -3.786 6.402 1.00 93.44 298 THR A CA 1
ATOM 2376 C C . THR A 1 298 ? -2.439 -4.676 6.527 1.00 93.44 298 THR A C 1
ATOM 2378 O O . THR A 1 298 ? -1.423 -4.392 5.898 1.00 93.44 298 THR A O 1
ATOM 2381 N N . ASN A 1 299 ? -2.526 -5.789 7.259 1.00 92.12 299 ASN A N 1
ATOM 2382 C CA . ASN A 1 299 ? -1.430 -6.757 7.331 1.00 92.12 299 ASN A CA 1
ATOM 2383 C C . ASN A 1 299 ? -1.120 -7.382 5.963 1.00 92.12 299 ASN A C 1
ATOM 2385 O O . ASN A 1 299 ? 0.050 -7.492 5.604 1.00 92.12 299 ASN A O 1
ATOM 2389 N N . ARG A 1 300 ? -2.147 -7.712 5.167 1.00 90.75 300 ARG A N 1
ATOM 2390 C CA . ARG A 1 300 ? -1.961 -8.187 3.785 1.00 90.75 300 ARG A CA 1
ATOM 2391 C C . ARG A 1 300 ? -1.337 -7.128 2.878 1.00 90.75 300 ARG A C 1
ATOM 2393 O O . ARG A 1 300 ? -0.578 -7.492 1.988 1.00 90.75 300 ARG A O 1
ATOM 2400 N N . LEU A 1 301 ? -1.631 -5.842 3.093 1.00 91.56 301 LEU A N 1
ATOM 2401 C CA . LEU A 1 301 ? -0.956 -4.763 2.365 1.00 91.56 301 LEU A CA 1
ATOM 2402 C C . LEU A 1 301 ? 0.530 -4.695 2.717 1.00 91.56 301 LEU A C 1
ATOM 2404 O O . LEU A 1 301 ? 1.350 -4.646 1.812 1.00 91.56 301 LEU A O 1
ATOM 2408 N N . VAL A 1 302 ? 0.899 -4.764 3.999 1.00 92.50 302 VAL A N 1
ATOM 2409 C CA . VAL A 1 302 ? 2.321 -4.797 4.396 1.00 92.50 302 VAL A CA 1
ATOM 2410 C C . VAL A 1 302 ? 3.035 -6.003 3.786 1.00 92.50 302 VAL A C 1
ATOM 2412 O O . VAL A 1 302 ? 4.134 -5.860 3.263 1.00 92.50 302 VAL A O 1
ATOM 2415 N N . GLU A 1 303 ? 2.411 -7.183 3.802 1.00 89.88 303 GLU A N 1
ATOM 2416 C CA . GLU A 1 303 ? 2.965 -8.387 3.170 1.00 89.88 303 GLU A CA 1
ATOM 2417 C C . GLU A 1 303 ? 3.118 -8.230 1.648 1.00 89.88 303 GLU A C 1
ATOM 2419 O O . GLU A 1 303 ? 4.108 -8.685 1.075 1.00 89.88 303 GLU A O 1
ATOM 2424 N N . PHE A 1 304 ? 2.179 -7.544 0.989 1.00 89.38 304 PHE A N 1
ATOM 2425 C CA . PHE A 1 304 ? 2.304 -7.157 -0.418 1.00 89.38 304 PHE A CA 1
ATOM 2426 C C . PHE A 1 304 ? 3.549 -6.292 -0.657 1.00 89.38 304 PHE A C 1
ATOM 2428 O O . PHE A 1 304 ? 4.321 -6.601 -1.563 1.00 89.38 304 PHE A O 1
ATOM 2435 N N . PHE A 1 305 ? 3.785 -5.268 0.170 1.00 90.19 305 PHE A N 1
ATOM 2436 C CA . PHE A 1 305 ? 4.976 -4.429 0.030 1.00 90.19 305 PHE A CA 1
ATOM 2437 C C . PHE A 1 305 ? 6.265 -5.227 0.264 1.00 90.19 305 PHE A C 1
ATOM 2439 O O . PHE A 1 305 ? 7.176 -5.140 -0.551 1.00 90.19 305 PHE A O 1
ATOM 2446 N N . LYS A 1 306 ? 6.320 -6.058 1.313 1.00 88.88 306 LYS A N 1
ATOM 2447 C CA . LYS A 1 306 ? 7.503 -6.886 1.608 1.00 88.88 306 LYS A CA 1
ATOM 2448 C C . LYS A 1 306 ? 7.795 -7.870 0.480 1.00 88.88 306 LYS A C 1
ATOM 2450 O O . LYS A 1 306 ? 8.862 -7.859 -0.103 1.00 88.88 306 LYS A O 1
ATOM 2455 N N . SER A 1 307 ? 6.816 -8.681 0.087 1.00 84.88 307 SER A N 1
ATOM 2456 C CA . SER A 1 307 ? 7.022 -9.666 -0.985 1.00 84.88 307 SER A CA 1
ATOM 2457 C C . SER A 1 307 ? 7.350 -9.030 -2.345 1.00 84.88 307 SER A C 1
ATOM 2459 O O . SER A 1 307 ? 8.088 -9.605 -3.145 1.00 84.88 307 SER A O 1
ATOM 2461 N N . GLY A 1 308 ? 6.795 -7.850 -2.623 1.00 83.56 308 GLY A N 1
ATOM 2462 C CA . GLY A 1 308 ? 6.988 -7.147 -3.884 1.00 83.56 308 GLY A CA 1
ATOM 2463 C C . GLY A 1 308 ? 8.319 -6.429 -4.036 1.00 83.56 308 GLY A C 1
ATOM 2464 O O . GLY A 1 308 ? 8.774 -6.307 -5.170 1.00 83.56 308 GLY A O 1
ATOM 2465 N N . PHE A 1 309 ? 8.887 -5.931 -2.937 1.00 84.44 309 PHE A N 1
ATOM 2466 C CA . PHE A 1 309 ? 9.919 -4.890 -2.983 1.00 84.44 309 PHE A CA 1
ATOM 2467 C C . PHE A 1 309 ? 11.073 -5.073 -1.984 1.00 84.44 309 PHE A C 1
ATOM 2469 O O . PHE A 1 309 ? 12.079 -4.385 -2.136 1.00 84.44 309 PHE A O 1
ATOM 2476 N N . GLU A 1 310 ? 10.939 -5.967 -0.999 1.00 76.75 310 GLU A N 1
ATOM 2477 C CA . GLU A 1 310 ? 12.056 -6.510 -0.199 1.00 76.75 310 GLU A CA 1
ATOM 2478 C C . GLU A 1 310 ? 12.702 -7.677 -0.960 1.00 76.75 310 GLU A C 1
ATOM 2480 O O . GLU A 1 310 ? 13.899 -7.956 -0.728 1.00 76.75 310 GLU A O 1
#

Secondary structure (DSSP, 8-state):
-----PPPHHHHHHHHHHHHHHHHHHIIIIITTTT-HHHHHHHHHHHHHHHHHHHHHHT----EEEEEEEEEEEEE-TT--EEE--SSSS--HHHHHHHHHHHHHHHHHHHTTS-SS-SS--TTTTSSHHHHHHHHHHHHHHHHHHHHHHH--BTT-EEEEETTEEEEE---SSTT-TTSEEEEHHHHHHHHGGG-SS--STT-TTS-SEEEESTT-EEEEETTEEEEE-SSEEEEEEEEEEEEEE-EEEEE-TTS-EEEEE--SSPPEEEEEEEEEEEEE-GGGTTSTTHHHHHHHHHHHHHHHHHHH-